Protein AF-A0A7V5R4Z5-F1 (afdb_monomer_lite)

Radius of gyration: 22.92 Å; chains: 1; bounding box: 63×46×61 Å

Sequence (265 aa):
MKIIRRDMPVRFEQDIQRLCQTPKARSELAKGFRLRRQEVSRQIGVSVFRQEMRRYGVPFEIIEKKGMFDILTYFHLDSLDDLFLQIGEGRVRLRELIYEVRHGLYEGRDTLQLPTGIFNRVELETVDPVVVKSSACCKPTPLDKGVIGLLSERGLSLHKKDCARLRKIKFQREDAVEVRWKLRKTRVVKEQKIIVMAATRHRIFLLLSVAPKEMKISDILNLSRRPDASPAWEITFNVANLYELKKVLKHCDRSGLPYEFDLEQ

pLDDT: mean 91.4, std 8.83, range [55.0, 98.19]

Structure (mmCIF, N/CA/C/O backbone):
data_AF-A0A7V5R4Z5-F1
#
_entry.id   AF-A0A7V5R4Z5-F1
#
loop_
_atom_site.group_PDB
_atom_site.id
_atom_site.type_symbol
_atom_site.label_atom_id
_atom_site.label_alt_id
_atom_site.label_comp_id
_atom_site.label_asym_id
_atom_site.label_entity_id
_atom_site.label_seq_id
_atom_site.pdbx_PDB_ins_code
_atom_site.Cartn_x
_atom_site.Cartn_y
_atom_site.Cartn_z
_atom_site.occupancy
_atom_site.B_iso_or_equiv
_atom_site.auth_seq_id
_atom_site.auth_comp_id
_atom_site.auth_asym_id
_atom_site.auth_atom_id
_atom_site.pdbx_PDB_model_num
ATOM 1 N N . MET A 1 1 ? 27.305 25.652 3.808 1.00 81.19 1 MET A N 1
ATOM 2 C CA . MET A 1 1 ? 26.345 24.593 3.411 1.00 81.19 1 MET A CA 1
ATOM 3 C C . MET A 1 1 ? 25.114 25.253 2.805 1.00 81.19 1 MET A C 1
ATOM 5 O O . MET A 1 1 ? 24.531 26.100 3.468 1.00 81.19 1 MET A O 1
ATOM 9 N N . LYS A 1 2 ? 24.729 24.921 1.565 1.00 90.31 2 LYS A N 1
ATOM 10 C CA . LYS A 1 2 ? 23.494 25.428 0.938 1.00 90.31 2 LYS A CA 1
ATOM 11 C C . LYS A 1 2 ? 22.438 24.324 0.989 1.00 90.31 2 LYS A C 1
ATOM 13 O O . LYS A 1 2 ? 22.659 23.255 0.432 1.00 90.31 2 LYS A O 1
ATOM 18 N N . ILE A 1 3 ? 21.324 24.560 1.682 1.00 89.19 3 ILE A N 1
ATOM 19 C CA . ILE A 1 3 ? 20.207 23.605 1.752 1.00 89.19 3 ILE A CA 1
ATOM 20 C C . ILE A 1 3 ? 19.233 23.942 0.629 1.00 89.19 3 ILE A C 1
ATOM 22 O O . ILE A 1 3 ? 18.654 25.028 0.627 1.00 89.19 3 ILE A O 1
ATOM 26 N N . ILE A 1 4 ? 19.037 23.013 -0.304 1.00 90.19 4 ILE A N 1
ATOM 27 C CA . ILE A 1 4 ? 17.981 23.119 -1.313 1.00 90.19 4 ILE A CA 1
ATOM 28 C C . ILE A 1 4 ? 16.656 22.760 -0.636 1.00 90.19 4 ILE A C 1
ATOM 30 O O . ILE A 1 4 ? 16.541 21.707 -0.009 1.00 90.19 4 ILE A O 1
ATOM 34 N N . ARG A 1 5 ? 15.671 23.656 -0.723 1.00 88.31 5 ARG A N 1
ATOM 35 C CA . ARG A 1 5 ? 14.341 23.486 -0.126 1.00 88.31 5 ARG A CA 1
ATOM 36 C C . ARG A 1 5 ? 13.288 23.412 -1.224 1.00 88.31 5 ARG A C 1
ATOM 38 O O . ARG A 1 5 ? 13.500 23.897 -2.331 1.00 88.31 5 ARG A O 1
ATOM 45 N N . ARG A 1 6 ? 12.155 22.807 -0.891 1.00 89.06 6 ARG A N 1
ATOM 46 C CA . ARG A 1 6 ? 10.957 22.747 -1.725 1.00 89.06 6 ARG A CA 1
ATOM 47 C C . ARG A 1 6 ? 9.770 23.182 -0.872 1.00 89.06 6 ARG A C 1
ATOM 49 O O . ARG A 1 6 ? 9.745 22.855 0.311 1.00 89.06 6 ARG A O 1
ATOM 56 N N . ASP A 1 7 ? 8.803 23.865 -1.476 1.00 88.19 7 ASP A N 1
ATOM 57 C CA . ASP A 1 7 ? 7.612 24.356 -0.762 1.00 88.19 7 ASP A CA 1
ATOM 58 C C . ASP A 1 7 ? 6.714 23.213 -0.274 1.00 88.19 7 ASP A C 1
ATOM 60 O O . ASP A 1 7 ? 6.113 23.278 0.794 1.00 88.19 7 ASP A O 1
ATOM 64 N N . MET A 1 8 ? 6.660 22.122 -1.043 1.00 82.56 8 MET A N 1
ATOM 65 C CA . MET A 1 8 ? 5.924 20.916 -0.672 1.00 82.56 8 MET A CA 1
ATOM 66 C C . MET A 1 8 ? 6.782 19.991 0.202 1.00 82.56 8 MET A C 1
ATOM 68 O O . MET A 1 8 ? 7.945 19.749 -0.147 1.00 82.56 8 MET A O 1
ATOM 72 N N . PRO A 1 9 ? 6.209 19.388 1.264 1.00 80.38 9 PRO A N 1
ATOM 73 C CA . PRO A 1 9 ? 6.917 18.436 2.110 1.00 80.38 9 PRO A CA 1
ATOM 74 C C . PRO A 1 9 ? 7.531 17.290 1.303 1.00 80.38 9 PRO A C 1
ATOM 76 O O . PRO A 1 9 ? 6.850 16.613 0.526 1.00 80.38 9 PRO A O 1
ATOM 79 N N . VAL A 1 10 ? 8.824 17.045 1.516 1.00 83.88 10 VAL A N 1
ATOM 80 C CA . VAL A 1 10 ? 9.524 15.910 0.912 1.00 83.88 10 VAL A CA 1
ATOM 81 C C . VAL A 1 10 ? 9.119 14.631 1.643 1.00 83.88 10 VAL A C 1
ATOM 83 O O . VAL A 1 10 ? 9.265 14.517 2.861 1.00 83.88 10 VAL A O 1
ATOM 86 N N . ARG A 1 11 ? 8.612 13.645 0.899 1.00 83.88 11 ARG A N 1
ATOM 87 C CA . ARG A 1 11 ? 8.325 12.309 1.430 1.00 83.88 11 ARG A CA 1
ATOM 88 C C . ARG A 1 11 ? 9.586 11.460 1.373 1.00 83.88 11 ARG A C 1
ATOM 90 O O . ARG A 1 11 ? 9.851 10.814 0.370 1.00 83.88 11 ARG A O 1
ATOM 97 N N . PHE A 1 12 ? 10.365 11.492 2.448 1.00 89.12 12 PHE A N 1
ATOM 98 C CA . PHE A 1 12 ? 11.596 10.714 2.532 1.00 89.12 12 PHE A CA 1
ATOM 99 C C . PHE A 1 12 ? 11.343 9.206 2.594 1.00 89.12 12 PHE A C 1
ATOM 101 O O . PHE A 1 12 ? 10.373 8.747 3.201 1.00 89.12 12 PHE A O 1
ATOM 108 N N . GLU A 1 13 ? 12.255 8.433 2.022 1.00 87.75 13 GLU A N 1
ATOM 109 C CA . GLU A 1 13 ? 12.290 6.979 2.164 1.00 87.75 13 GLU A CA 1
ATOM 110 C C . GLU A 1 13 ? 12.842 6.564 3.525 1.00 87.75 13 GLU A C 1
ATOM 112 O O . GLU A 1 13 ? 13.542 7.331 4.188 1.00 87.75 13 GLU A O 1
ATOM 117 N N . GLN A 1 14 ? 12.538 5.337 3.953 1.00 88.31 14 GLN A N 1
ATOM 118 C CA . GLN A 1 14 ? 12.978 4.849 5.261 1.00 88.31 14 GLN A CA 1
ATOM 119 C C . GLN A 1 14 ? 14.497 4.782 5.404 1.00 88.31 14 GLN A C 1
ATOM 121 O O . GLN A 1 14 ? 15.019 5.096 6.476 1.00 88.31 14 GLN A O 1
ATOM 126 N N . ASP A 1 15 ? 15.202 4.449 4.324 1.00 89.75 15 ASP A N 1
ATOM 127 C CA . ASP A 1 15 ? 16.650 4.265 4.349 1.00 89.75 15 ASP A CA 1
ATOM 128 C C . ASP A 1 15 ? 17.425 5.553 4.640 1.00 89.75 15 ASP A C 1
ATOM 130 O O . ASP A 1 15 ? 18.543 5.481 5.152 1.00 89.75 15 ASP A O 1
ATOM 134 N N . ILE A 1 16 ? 16.816 6.735 4.454 1.00 91.62 16 ILE A N 1
ATOM 135 C CA . ILE A 1 16 ? 17.467 8.004 4.802 1.00 91.62 16 ILE A CA 1
ATOM 136 C C . ILE A 1 16 ? 17.844 8.074 6.287 1.00 91.62 16 ILE A C 1
ATOM 138 O O . ILE A 1 16 ? 18.817 8.735 6.644 1.00 91.62 16 ILE A O 1
ATOM 142 N N . GLN A 1 17 ? 17.118 7.366 7.166 1.00 90.56 17 GLN A N 1
ATOM 143 C CA . GLN A 1 17 ? 17.441 7.338 8.593 1.00 90.56 17 GLN A CA 1
ATOM 144 C C . GLN A 1 17 ? 18.846 6.793 8.860 1.00 90.56 17 GLN A C 1
ATOM 146 O O . GLN A 1 17 ? 19.477 7.224 9.825 1.00 90.56 17 GLN A O 1
ATOM 151 N N . ARG A 1 18 ? 19.354 5.893 8.004 1.00 91.25 18 ARG A N 1
ATOM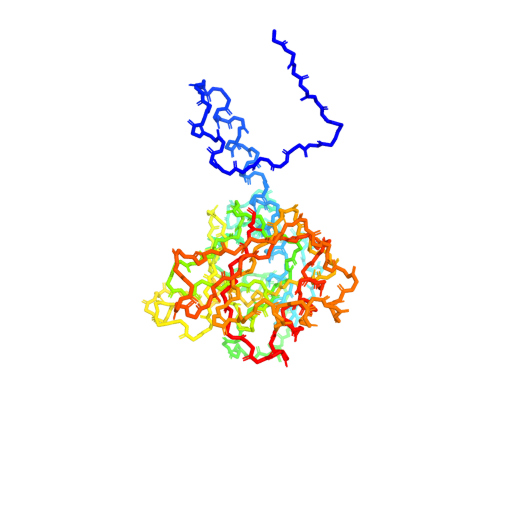 152 C CA . ARG A 1 18 ? 20.708 5.326 8.117 1.00 91.25 18 ARG A CA 1
ATOM 153 C C . ARG A 1 18 ? 21.795 6.362 7.833 1.00 91.25 18 ARG A C 1
ATOM 155 O O . ARG A 1 18 ? 22.897 6.242 8.352 1.00 91.25 18 ARG A O 1
ATOM 162 N N . LEU A 1 19 ? 21.471 7.390 7.050 1.00 93.19 19 LEU A N 1
ATOM 163 C CA . LEU A 1 19 ? 22.373 8.496 6.722 1.00 93.19 19 LEU A CA 1
ATOM 164 C C . LEU A 1 19 ? 22.347 9.606 7.789 1.00 93.19 19 LEU A C 1
ATOM 166 O O . LEU A 1 19 ? 23.214 10.478 7.807 1.00 93.19 19 LEU A O 1
ATOM 170 N N . CYS A 1 20 ? 21.362 9.599 8.695 1.00 93.94 20 CYS A N 1
ATOM 171 C CA . CYS A 1 20 ? 21.218 10.614 9.735 1.00 93.94 20 CYS A CA 1
ATOM 172 C C . CYS A 1 20 ? 22.061 10.300 10.977 1.00 93.94 20 CYS A C 1
ATOM 174 O O . CYS A 1 20 ? 21.763 9.380 11.743 1.00 93.94 20 CYS A O 1
ATOM 176 N N . GLN A 1 21 ? 23.063 11.142 11.239 1.00 94.31 21 GLN A N 1
ATOM 177 C CA . GLN A 1 21 ? 23.990 10.967 12.363 1.00 94.31 21 GLN A CA 1
ATOM 178 C C . GLN A 1 21 ? 23.396 11.368 13.724 1.00 94.31 21 GLN A C 1
ATOM 180 O O . GLN A 1 21 ? 23.656 10.702 14.728 1.00 94.31 21 GLN A O 1
ATOM 185 N N . THR A 1 22 ? 22.564 12.414 13.788 1.00 96.81 22 THR A N 1
ATOM 186 C CA . THR A 1 22 ? 22.061 12.930 15.071 1.00 96.81 22 THR A CA 1
ATOM 187 C C . THR A 1 22 ? 20.786 12.208 15.537 1.00 96.81 22 THR A C 1
ATOM 189 O O . THR A 1 22 ? 19.891 11.945 14.725 1.00 96.81 22 THR A O 1
ATOM 192 N N . PRO A 1 23 ? 20.635 11.929 16.851 1.00 95.44 23 PRO A N 1
ATOM 193 C CA . PRO A 1 23 ? 19.409 11.338 17.399 1.00 95.44 23 PRO A CA 1
ATOM 194 C C . PRO A 1 23 ? 18.156 12.171 17.105 1.00 95.44 23 PRO A C 1
ATOM 196 O O . PRO A 1 23 ? 17.107 11.619 16.777 1.00 95.44 23 PRO A O 1
ATOM 199 N N . LYS A 1 24 ? 18.281 13.505 17.150 1.00 96.31 24 LYS A N 1
ATOM 200 C CA . LYS A 1 24 ? 17.188 14.439 16.852 1.00 96.31 24 LYS A CA 1
ATOM 201 C C . LYS A 1 24 ? 16.658 14.263 15.425 1.00 96.31 24 LYS A C 1
ATOM 203 O O . LYS A 1 24 ? 15.452 14.138 15.244 1.00 96.31 24 LYS A O 1
ATOM 208 N N . ALA A 1 25 ? 17.541 14.184 14.424 1.00 94.19 25 ALA A N 1
ATOM 209 C CA . ALA A 1 25 ? 17.132 13.986 13.032 1.00 94.19 25 ALA A CA 1
ATOM 210 C C . ALA A 1 25 ? 16.445 12.627 12.815 1.00 94.19 25 ALA A C 1
ATOM 212 O O . ALA A 1 25 ? 15.399 12.560 12.169 1.00 94.19 25 ALA A O 1
ATOM 213 N N . ARG A 1 26 ? 16.987 11.550 13.405 1.00 94.81 26 ARG A N 1
ATOM 214 C CA . ARG A 1 26 ? 16.364 10.216 13.345 1.00 94.81 26 ARG A CA 1
ATOM 215 C C . ARG A 1 26 ? 14.971 10.203 13.983 1.00 94.81 26 ARG A C 1
ATOM 217 O O . ARG A 1 26 ? 14.056 9.614 13.412 1.00 94.81 26 ARG A O 1
ATOM 224 N N . SER A 1 27 ? 14.802 10.879 15.121 1.00 94.69 27 SER A N 1
ATOM 225 C CA . SER A 1 27 ? 13.514 10.982 15.820 1.00 94.69 27 SER A CA 1
ATOM 226 C C . SER A 1 27 ? 12.458 11.728 14.995 1.00 94.69 27 SER A C 1
ATOM 228 O O . SER A 1 27 ? 11.342 11.233 14.836 1.00 94.69 27 SER A O 1
ATOM 230 N N . GLU A 1 28 ? 12.814 12.864 14.384 1.00 94.00 28 GLU A N 1
ATOM 231 C CA . GLU A 1 28 ? 11.888 13.620 13.526 1.00 94.00 28 GLU A CA 1
ATOM 232 C C . GLU A 1 28 ? 11.468 12.829 12.277 1.00 94.00 28 GLU A C 1
ATOM 234 O O . GLU A 1 28 ? 10.286 12.794 11.925 1.00 94.00 28 GLU A O 1
ATOM 239 N N . LEU A 1 29 ? 12.398 12.101 11.646 1.00 94.38 29 LEU A N 1
ATOM 240 C CA . LEU A 1 29 ? 12.064 11.197 10.541 1.00 94.38 29 LEU A CA 1
ATOM 241 C C . LEU A 1 29 ? 11.136 10.066 10.993 1.00 94.38 29 LEU A C 1
ATOM 243 O O . LEU A 1 29 ? 10.138 9.782 10.329 1.00 94.38 29 LEU A O 1
ATOM 247 N N . ALA A 1 30 ? 11.427 9.431 12.131 1.00 93.19 30 ALA A N 1
ATOM 248 C CA . ALA A 1 30 ? 10.592 8.368 12.684 1.00 93.19 30 ALA A CA 1
ATOM 249 C C . ALA A 1 30 ? 9.175 8.865 13.006 1.00 93.19 30 ALA A C 1
ATOM 251 O O . ALA A 1 30 ? 8.199 8.171 12.711 1.00 93.19 30 ALA A O 1
ATOM 252 N N . LYS A 1 31 ? 9.048 10.087 13.539 1.00 94.25 31 LYS A N 1
ATOM 253 C CA . LYS A 1 31 ? 7.763 10.759 13.754 1.00 94.25 31 LYS A CA 1
ATOM 254 C C . LYS A 1 31 ? 7.012 10.947 12.437 1.00 94.25 31 LYS A C 1
ATOM 256 O O . LYS A 1 31 ? 5.859 10.534 12.345 1.00 94.25 31 LYS A O 1
ATOM 261 N N . GLY A 1 32 ? 7.659 11.485 11.402 1.00 94.00 32 GLY A N 1
ATOM 262 C CA . GLY A 1 32 ? 7.042 11.651 10.081 1.00 94.00 32 GLY A CA 1
ATOM 263 C C . GLY A 1 32 ? 6.591 10.324 9.459 1.00 94.00 32 GLY A C 1
ATOM 264 O O . GLY A 1 32 ? 5.517 10.234 8.866 1.00 94.00 32 GLY A O 1
ATOM 265 N N . PHE A 1 33 ? 7.373 9.257 9.631 1.00 94.75 33 PHE A N 1
ATOM 266 C CA . PHE A 1 33 ? 7.018 7.925 9.138 1.00 94.75 33 PHE A CA 1
ATOM 267 C C . PHE A 1 33 ? 5.825 7.348 9.892 1.00 94.75 33 PHE A C 1
ATOM 269 O O . PHE A 1 33 ? 4.913 6.810 9.268 1.00 94.75 33 PHE A O 1
ATOM 276 N N . ARG A 1 34 ? 5.797 7.511 11.218 1.00 94.50 34 ARG A N 1
ATOM 277 C CA . ARG A 1 34 ? 4.663 7.115 12.054 1.00 94.50 34 ARG A CA 1
ATOM 278 C C . ARG A 1 34 ? 3.385 7.831 11.626 1.00 94.50 34 ARG A C 1
ATOM 280 O O . ARG A 1 34 ? 2.395 7.151 11.398 1.00 94.50 34 ARG A O 1
ATOM 287 N N . LEU A 1 35 ? 3.429 9.149 11.427 1.00 94.62 35 LEU A N 1
ATOM 288 C CA . LEU A 1 35 ? 2.266 9.927 10.986 1.00 94.62 35 LEU A CA 1
ATOM 289 C C . LEU A 1 35 ? 1.731 9.449 9.629 1.00 94.62 35 LEU A C 1
ATOM 291 O O . LEU A 1 35 ? 0.528 9.259 9.480 1.00 94.62 35 LEU A O 1
ATOM 295 N N . ARG A 1 36 ? 2.614 9.171 8.658 1.00 93.69 36 ARG A N 1
ATOM 296 C CA . ARG A 1 36 ? 2.203 8.610 7.358 1.00 93.69 36 ARG A CA 1
ATOM 297 C C . ARG A 1 36 ? 1.529 7.243 7.484 1.00 93.69 36 ARG A C 1
ATOM 299 O O . ARG A 1 36 ? 0.556 6.996 6.778 1.00 93.69 36 ARG A O 1
ATOM 306 N N . ARG A 1 37 ? 2.028 6.364 8.363 1.00 95.62 37 ARG A N 1
ATOM 307 C CA . ARG A 1 37 ? 1.382 5.066 8.634 1.00 95.62 37 ARG A CA 1
ATOM 308 C C . ARG A 1 37 ? 0.020 5.245 9.277 1.00 95.62 37 ARG A C 1
ATOM 310 O O . ARG A 1 37 ? -0.945 4.698 8.765 1.00 95.62 37 ARG A O 1
ATOM 317 N N . GLN A 1 38 ? -0.046 6.033 10.347 1.00 96.31 38 GLN A N 1
ATOM 318 C CA . GLN A 1 38 ? -1.274 6.255 11.106 1.00 96.31 38 GLN A CA 1
ATOM 319 C C . GLN A 1 38 ? -2.386 6.834 10.231 1.00 96.31 38 GLN A C 1
ATOM 321 O O . GLN A 1 38 ? -3.530 6.412 10.351 1.00 96.31 38 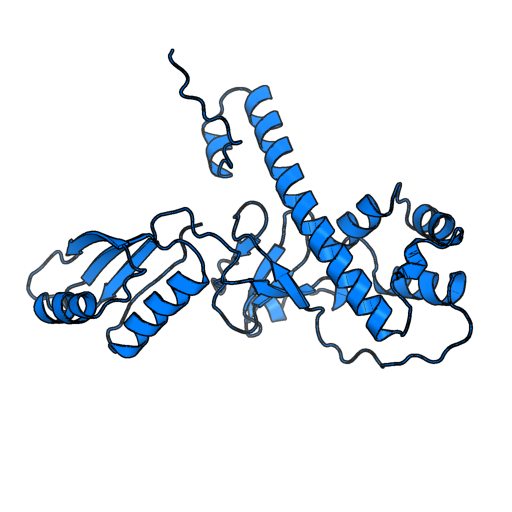GLN A O 1
ATOM 326 N N . GLU A 1 39 ? -2.049 7.737 9.308 1.00 96.00 39 GLU A N 1
ATOM 327 C CA . GLU A 1 39 ? -3.019 8.290 8.363 1.00 96.00 39 GLU A CA 1
ATOM 328 C C . GLU A 1 39 ? -3.668 7.205 7.494 1.00 96.00 39 GLU A C 1
ATOM 330 O O . GLU A 1 39 ? -4.891 7.123 7.402 1.00 96.00 39 GLU A O 1
ATOM 335 N N . VAL A 1 40 ? -2.869 6.315 6.900 1.00 96.81 40 VAL A N 1
ATOM 336 C CA . VAL A 1 40 ? -3.418 5.236 6.066 1.00 96.81 40 VAL A CA 1
ATOM 337 C C . VAL A 1 40 ? -4.120 4.174 6.910 1.00 96.81 40 VAL A C 1
ATOM 339 O O . VAL A 1 40 ? -5.179 3.696 6.510 1.00 96.81 40 VAL A O 1
ATOM 342 N N . SER A 1 41 ? -3.587 3.833 8.085 1.00 97.38 41 SER A N 1
ATOM 343 C CA . SER A 1 41 ? -4.244 2.913 9.018 1.00 97.38 41 SER A CA 1
ATOM 344 C C . SER A 1 41 ? -5.623 3.433 9.425 1.00 97.38 41 SER A C 1
ATOM 346 O O . SER A 1 41 ? -6.593 2.688 9.348 1.00 97.38 41 SER A O 1
ATOM 348 N N . ARG A 1 42 ? -5.765 4.726 9.738 1.00 97.75 42 ARG A N 1
ATOM 349 C CA . ARG A 1 42 ? -7.072 5.328 10.037 1.00 97.75 42 ARG A CA 1
ATOM 350 C C . ARG A 1 42 ? -8.046 5.180 8.868 1.00 97.75 42 ARG A C 1
ATOM 352 O O . ARG A 1 42 ? -9.181 4.756 9.066 1.00 97.75 42 ARG A O 1
ATOM 359 N N . GLN A 1 43 ? -7.603 5.450 7.639 1.00 97.38 43 GLN A N 1
ATOM 360 C CA . GLN A 1 43 ? -8.434 5.270 6.440 1.00 97.38 43 GLN A CA 1
ATOM 361 C C . GLN A 1 43 ? -8.865 3.807 6.236 1.00 97.38 43 GLN A C 1
ATOM 363 O O . GLN A 1 43 ? -10.021 3.539 5.893 1.00 97.38 43 GLN A O 1
ATOM 368 N N . ILE A 1 44 ? -7.955 2.855 6.476 1.00 97.81 44 ILE A N 1
ATOM 369 C CA . ILE A 1 44 ? -8.257 1.418 6.474 1.00 97.81 44 ILE A CA 1
ATOM 370 C C . ILE A 1 44 ? -9.313 1.113 7.537 1.00 97.81 44 ILE A C 1
ATOM 372 O O . ILE A 1 44 ? -10.321 0.490 7.211 1.00 97.81 44 ILE A O 1
ATOM 376 N N . GLY A 1 45 ? -9.133 1.590 8.769 1.00 97.50 45 GLY A N 1
ATOM 377 C CA . GLY A 1 45 ? -10.056 1.347 9.872 1.00 97.50 45 GLY A CA 1
ATOM 378 C C . GLY A 1 45 ? -11.454 1.895 9.630 1.00 97.50 45 GLY A C 1
ATOM 379 O O . GLY A 1 45 ? -12.423 1.172 9.843 1.00 97.50 45 GLY A O 1
ATOM 380 N N . VAL A 1 46 ? -11.579 3.110 9.084 1.00 97.75 46 VAL A N 1
ATOM 381 C CA . VAL A 1 46 ? -12.877 3.670 8.661 1.00 97.75 46 VAL A CA 1
ATOM 382 C C . VAL A 1 46 ? -13.549 2.761 7.630 1.00 97.75 46 VAL A C 1
ATOM 384 O O . VAL A 1 46 ? -14.737 2.456 7.741 1.00 97.75 46 VAL A O 1
ATOM 387 N N . SER A 1 47 ? -12.797 2.310 6.621 1.00 97.19 47 SER A N 1
ATOM 388 C CA . SER A 1 47 ? -13.321 1.439 5.563 1.00 97.19 47 SER A CA 1
ATOM 389 C C . SER A 1 47 ? -13.755 0.072 6.098 1.00 97.19 47 SER A C 1
ATOM 391 O O . SER A 1 47 ? -14.812 -0.435 5.711 1.00 97.19 47 SER A O 1
ATOM 393 N N . VAL A 1 48 ? -12.961 -0.515 6.995 1.00 96.62 48 VAL A N 1
ATOM 394 C CA . VAL A 1 48 ? -13.249 -1.793 7.657 1.00 96.62 48 VAL A CA 1
ATOM 395 C C . VAL A 1 48 ? -14.483 -1.661 8.539 1.00 96.62 48 VAL A C 1
ATOM 397 O O . VAL A 1 48 ? -15.437 -2.411 8.347 1.00 96.62 48 VAL A O 1
ATOM 400 N N . PHE A 1 49 ? -14.513 -0.674 9.436 1.00 96.50 49 PHE A N 1
ATOM 401 C CA . PHE A 1 49 ? -15.642 -0.439 10.330 1.00 96.50 49 PHE A CA 1
ATOM 402 C C . PHE A 1 49 ? -16.937 -0.233 9.541 1.00 96.50 49 PHE A C 1
ATOM 404 O O . PHE A 1 49 ? -17.926 -0.912 9.792 1.00 96.50 49 PHE A O 1
ATOM 411 N N . ARG A 1 50 ? -16.921 0.610 8.500 1.00 95.75 50 ARG A N 1
ATOM 412 C CA . ARG A 1 50 ? -18.089 0.841 7.635 1.00 95.75 50 ARG A CA 1
ATOM 413 C C . ARG A 1 50 ? -18.597 -0.432 6.959 1.00 95.75 50 ARG A C 1
ATOM 415 O O . ARG A 1 50 ? -19.806 -0.630 6.858 1.00 95.75 50 ARG A O 1
ATOM 422 N N . GLN A 1 51 ? -17.695 -1.276 6.463 1.00 93.75 51 GLN A N 1
ATOM 423 C CA . GLN A 1 51 ? -18.072 -2.543 5.830 1.00 93.75 51 GLN A CA 1
ATOM 424 C C . GLN A 1 51 ? -18.674 -3.527 6.824 1.00 93.75 51 GLN A C 1
ATOM 426 O O . GLN A 1 51 ? -19.647 -4.198 6.485 1.00 93.75 51 GLN A O 1
ATOM 431 N N . GLU A 1 52 ? -18.124 -3.596 8.034 1.00 91.56 52 GLU A N 1
ATOM 432 C CA . GLU A 1 52 ? -18.679 -4.435 9.089 1.00 91.56 52 GLU A CA 1
ATOM 433 C C . GLU A 1 52 ? -20.045 -3.918 9.539 1.00 91.56 52 GLU A C 1
ATOM 435 O O . GLU A 1 52 ? -21.001 -4.684 9.512 1.00 91.56 52 GLU A O 1
ATOM 440 N N . MET A 1 53 ? -20.203 -2.620 9.817 1.00 91.50 53 MET A N 1
ATOM 441 C CA . MET A 1 53 ? -21.512 -2.038 10.151 1.00 91.50 53 MET A CA 1
ATOM 442 C C . MET A 1 53 ? -22.560 -2.380 9.084 1.00 91.50 53 MET A C 1
ATOM 444 O O . MET A 1 53 ? -23.611 -2.942 9.392 1.00 91.50 53 MET A O 1
ATOM 448 N N . ARG A 1 54 ? -22.216 -2.186 7.802 1.00 89.81 54 ARG A N 1
ATOM 449 C CA . ARG A 1 54 ? -23.080 -2.561 6.675 1.00 89.81 54 ARG A CA 1
ATOM 450 C C . ARG A 1 54 ? -23.411 -4.056 6.646 1.00 89.81 54 ARG A C 1
ATOM 452 O O . ARG A 1 54 ? -24.545 -4.405 6.327 1.00 89.81 54 ARG A O 1
ATOM 459 N N . ARG A 1 55 ? -22.455 -4.938 6.960 1.00 86.94 55 ARG A N 1
ATOM 460 C CA . ARG A 1 55 ? -22.675 -6.396 7.007 1.00 86.94 55 ARG A CA 1
ATOM 461 C C . ARG A 1 55 ? -23.742 -6.774 8.032 1.00 86.94 55 ARG A C 1
ATOM 463 O O . ARG A 1 55 ? -24.546 -7.662 7.764 1.00 86.94 55 ARG A O 1
ATOM 470 N N . TYR A 1 56 ? -23.774 -6.081 9.166 1.00 84.75 56 TYR A N 1
ATOM 471 C CA . TYR A 1 56 ? -24.743 -6.324 10.234 1.00 84.75 56 TYR A CA 1
ATOM 472 C C . TYR A 1 56 ? -25.993 -5.437 10.151 1.00 84.75 56 TYR A C 1
ATOM 474 O O . TYR A 1 56 ? -26.830 -5.496 11.045 1.00 84.75 56 TYR A O 1
ATOM 482 N N . GLY A 1 57 ? -26.149 -4.642 9.087 1.00 85.25 57 GLY A N 1
ATOM 483 C CA . GLY A 1 57 ? -27.294 -3.741 8.915 1.00 85.25 57 GLY A CA 1
ATOM 484 C C . GLY A 1 57 ? -27.303 -2.533 9.844 1.00 85.25 57 GLY A C 1
ATOM 485 O O . GLY A 1 57 ? -28.337 -1.886 9.989 1.00 85.25 57 GLY A O 1
ATOM 486 N N . VAL A 1 58 ? -26.160 -2.222 10.450 1.00 89.19 58 VAL A N 1
ATOM 487 C CA . VAL A 1 58 ? -25.985 -1.052 11.302 1.00 89.19 58 VAL A CA 1
ATOM 488 C C . VAL A 1 58 ? -25.643 0.156 10.413 1.00 89.19 58 VAL A C 1
ATOM 490 O O . VAL A 1 58 ? -24.715 0.070 9.600 1.00 89.19 58 VAL A O 1
ATOM 493 N N . PRO A 1 59 ? -26.378 1.277 10.521 1.00 91.31 59 PRO A N 1
ATOM 494 C CA . PRO A 1 59 ? -26.041 2.518 9.826 1.00 91.31 59 PRO A CA 1
ATOM 495 C C . PRO A 1 59 ? -24.701 3.073 10.329 1.00 91.31 59 PRO A C 1
ATOM 497 O O . PRO A 1 59 ? -24.374 2.954 11.509 1.00 91.31 59 PRO A O 1
ATOM 500 N N . PHE A 1 60 ? -23.905 3.682 9.447 1.00 93.12 60 PHE A N 1
ATOM 501 C CA . PHE A 1 60 ? -22.579 4.192 9.827 1.00 93.12 60 PHE A CA 1
ATOM 502 C C . PHE A 1 60 ? -22.678 5.375 10.799 1.00 93.12 60 PHE A C 1
ATOM 504 O O . PHE A 1 60 ? -21.797 5.565 11.629 1.00 93.12 60 PHE A O 1
ATOM 511 N N . GLU A 1 61 ? -23.791 6.103 10.747 1.00 94.19 61 GLU A N 1
ATOM 512 C CA . GLU A 1 61 ? -24.162 7.232 11.602 1.00 94.19 61 GLU A CA 1
ATOM 513 C C . GLU A 1 61 ? -24.287 6.834 13.086 1.00 94.19 61 GLU A C 1
ATOM 515 O O . GLU A 1 61 ? -24.389 7.692 13.958 1.00 94.19 61 GLU A O 1
ATOM 520 N N . ILE A 1 62 ? -24.216 5.534 13.412 1.00 91.06 62 ILE A N 1
ATOM 521 C CA . ILE A 1 62 ? -24.161 5.044 14.795 1.00 91.06 62 ILE A CA 1
ATOM 522 C C . ILE A 1 62 ? -23.010 5.662 15.600 1.00 91.06 62 ILE A C 1
ATOM 524 O O . ILE A 1 62 ? -23.119 5.796 16.817 1.00 91.06 62 ILE A O 1
ATOM 528 N N . ILE A 1 63 ? -21.937 6.083 14.923 1.00 93.69 63 ILE A N 1
ATOM 529 C CA . ILE A 1 63 ? -20.794 6.774 15.533 1.00 93.69 63 ILE A CA 1
ATOM 530 C C . ILE A 1 63 ? -21.164 8.121 16.163 1.00 93.69 63 ILE A C 1
ATOM 532 O O . ILE A 1 63 ? -20.437 8.599 17.026 1.00 93.69 63 ILE A O 1
ATOM 536 N N . GLU A 1 64 ? -22.279 8.728 15.750 1.00 93.69 64 GLU A N 1
ATOM 537 C CA . GLU A 1 64 ? -22.744 10.025 16.252 1.00 93.69 64 GLU A CA 1
ATOM 538 C C . GLU A 1 64 ? -23.608 9.883 17.514 1.00 93.69 64 GLU A C 1
ATOM 540 O O . GLU A 1 64 ? -23.916 10.870 18.186 1.00 93.69 64 GLU A O 1
ATOM 545 N N . LYS A 1 65 ? -24.017 8.656 17.868 1.00 93.19 65 LYS A N 1
ATOM 546 C CA . LYS A 1 65 ? -24.805 8.421 19.079 1.00 93.19 65 LYS A CA 1
ATOM 547 C C . LYS A 1 65 ? -23.961 8.657 20.328 1.00 93.19 65 LYS A C 1
ATOM 549 O O . LYS A 1 65 ? -22.827 8.200 20.418 1.00 93.19 65 LYS A O 1
ATOM 554 N N . LYS A 1 66 ? -24.573 9.263 21.352 1.00 90.88 66 LYS A N 1
ATOM 555 C CA . LYS A 1 66 ? -23.924 9.542 22.647 1.00 90.88 66 LYS A CA 1
ATOM 556 C C . LYS A 1 66 ? -23.289 8.300 23.289 1.00 90.88 66 LYS A C 1
ATOM 558 O O . LYS A 1 66 ? -22.169 8.394 23.770 1.00 90.88 66 LYS A O 1
ATOM 563 N N . GLY A 1 67 ? -23.954 7.143 23.218 1.00 91.81 67 GLY A N 1
ATOM 564 C CA . GLY A 1 67 ? -23.434 5.889 23.782 1.00 91.81 67 GLY A CA 1
ATOM 565 C C . GLY A 1 67 ? -22.178 5.340 23.087 1.00 91.81 67 GLY A C 1
ATOM 566 O O . GLY A 1 67 ? -21.542 4.429 23.603 1.00 91.81 67 GLY A O 1
ATOM 567 N N . MET A 1 68 ? -21.764 5.895 21.940 1.00 94.75 68 MET A N 1
ATOM 568 C CA . MET A 1 68 ? -20.470 5.557 21.338 1.00 94.75 68 MET A CA 1
ATOM 569 C C . MET A 1 68 ? -19.305 5.916 22.271 1.00 94.75 68 MET A C 1
ATOM 571 O O . MET A 1 68 ? -18.288 5.229 22.268 1.00 94.75 68 MET A O 1
ATOM 575 N N . PHE A 1 69 ? -19.458 6.949 23.104 1.00 94.25 69 PHE A N 1
ATOM 576 C CA . PHE A 1 69 ? -18.451 7.326 24.095 1.00 94.25 69 PHE A CA 1
ATOM 577 C C . PHE A 1 69 ? -18.210 6.223 25.138 1.00 94.25 69 PHE A C 1
ATOM 579 O O . PHE A 1 69 ? -17.065 5.970 25.518 1.00 94.25 69 PHE A O 1
ATOM 586 N N . ASP A 1 70 ? -19.266 5.522 25.548 1.00 94.88 70 ASP A N 1
ATOM 587 C CA . ASP A 1 70 ? -19.167 4.421 26.508 1.00 94.88 70 ASP A CA 1
ATOM 588 C C . ASP A 1 70 ? -18.412 3.234 25.892 1.00 94.88 70 ASP A C 1
ATOM 590 O O . ASP A 1 70 ? -17.534 2.654 26.530 1.00 94.88 70 ASP A O 1
ATOM 594 N N . ILE A 1 71 ? -18.663 2.941 24.609 1.00 95.31 71 ILE A N 1
ATOM 595 C CA . ILE A 1 71 ? -17.919 1.917 23.858 1.00 95.31 71 ILE A CA 1
ATOM 596 C C . ILE A 1 71 ? -16.444 2.300 23.725 1.00 95.31 71 ILE A C 1
ATOM 598 O O . ILE A 1 71 ? -15.571 1.473 23.976 1.00 95.31 71 ILE A O 1
ATOM 602 N N . LEU A 1 72 ? -16.134 3.546 23.354 1.00 96.50 72 LEU A N 1
ATOM 603 C CA . LEU A 1 72 ? -14.744 4.007 23.278 1.00 96.50 72 LEU A CA 1
ATOM 604 C C . LEU A 1 72 ? -14.036 3.848 24.629 1.00 96.50 72 LEU A C 1
ATOM 606 O O . LEU A 1 72 ? -12.925 3.325 24.681 1.00 96.50 72 LEU A O 1
ATOM 610 N N . THR A 1 73 ? -14.717 4.207 25.717 1.00 96.00 73 THR A N 1
ATOM 611 C CA . THR A 1 73 ? -14.204 4.059 27.082 1.00 96.00 73 THR A CA 1
ATOM 612 C C . THR A 1 73 ? -13.950 2.590 27.440 1.00 96.00 73 THR A C 1
ATOM 614 O O . THR A 1 73 ? -12.889 2.279 27.983 1.00 96.00 73 THR A O 1
ATOM 617 N N . TYR A 1 74 ? -14.865 1.679 27.083 1.00 95.06 74 TYR A N 1
ATOM 618 C CA . TYR A 1 74 ? -14.711 0.229 27.274 1.00 95.06 74 TYR A CA 1
ATOM 619 C C . TYR A 1 74 ? -13.469 -0.327 26.559 1.00 95.06 74 TYR A C 1
ATOM 621 O O . TYR A 1 74 ? -12.739 -1.140 27.120 1.00 95.06 74 TYR A O 1
ATOM 629 N N . PHE A 1 75 ? -13.179 0.159 25.349 1.00 95.75 75 PHE A N 1
ATOM 630 C CA . PHE A 1 75 ? -11.979 -0.217 24.592 1.00 95.75 75 PHE A CA 1
ATOM 631 C C . PHE A 1 75 ? -10.718 0.583 24.971 1.00 95.75 75 PHE A C 1
ATOM 633 O O . PHE A 1 75 ? -9.671 0.370 24.358 1.00 95.75 75 PHE A O 1
ATOM 640 N N . HIS A 1 76 ? -10.790 1.472 25.968 1.00 96.25 76 HIS A N 1
ATOM 641 C CA . HIS A 1 76 ? -9.705 2.376 26.369 1.00 96.25 76 HIS A CA 1
ATOM 642 C C . HIS A 1 76 ? -9.199 3.271 25.224 1.00 96.25 76 HIS A C 1
ATOM 644 O O . HIS A 1 76 ? -7.995 3.416 25.015 1.00 96.25 76 HIS A O 1
ATOM 650 N N . LEU A 1 77 ? -10.132 3.846 24.465 1.00 96.81 77 LEU A N 1
ATOM 651 C CA . LEU A 1 77 ? -9.869 4.698 23.309 1.00 96.81 77 LEU A CA 1
ATOM 652 C C . LEU A 1 77 ? -10.300 6.135 23.595 1.00 96.81 77 LEU A C 1
ATOM 654 O O . LEU A 1 77 ? -11.425 6.383 24.024 1.00 96.81 77 LEU A O 1
ATOM 658 N N . ASP A 1 78 ? -9.434 7.090 23.267 1.00 95.06 78 ASP A N 1
ATOM 659 C CA . ASP A 1 78 ? -9.694 8.509 23.541 1.00 95.06 78 ASP A CA 1
ATOM 660 C C . ASP A 1 78 ? -10.646 9.155 22.521 1.00 95.06 78 ASP A C 1
ATOM 662 O O . ASP A 1 78 ? -11.234 10.208 22.769 1.00 95.06 78 ASP A O 1
ATOM 666 N N . SER A 1 79 ? -10.755 8.581 21.318 1.00 97.00 79 SER A N 1
ATOM 667 C CA . SER A 1 79 ? -11.511 9.177 20.213 1.00 97.00 79 SER A CA 1
ATOM 668 C C . SER A 1 79 ? -11.877 8.168 19.126 1.00 97.00 79 SER A C 1
ATOM 670 O O . SER A 1 79 ? -11.286 7.092 19.017 1.00 97.00 79 SER A O 1
ATOM 672 N N . LEU A 1 80 ? -12.802 8.560 18.243 1.00 97.31 80 LEU A N 1
ATOM 673 C CA . LEU A 1 80 ? -13.100 7.816 17.014 1.00 97.31 80 LEU A CA 1
ATOM 674 C C . LEU A 1 80 ? -11.873 7.685 16.100 1.00 97.31 80 LEU A C 1
ATOM 676 O O . LEU A 1 80 ? -11.682 6.654 15.460 1.00 97.31 80 LEU A O 1
ATOM 680 N N . ASP A 1 81 ? -11.017 8.706 16.055 1.00 97.19 81 ASP A N 1
ATOM 681 C CA . ASP A 1 81 ? -9.784 8.659 15.270 1.00 97.19 81 ASP A CA 1
ATOM 682 C C . ASP A 1 81 ? -8.810 7.600 15.788 1.00 97.19 81 ASP A C 1
ATOM 684 O O . ASP A 1 81 ? -8.125 6.971 14.975 1.00 97.19 81 ASP A O 1
ATOM 688 N N . ASP A 1 82 ? -8.753 7.399 17.109 1.00 97.50 82 ASP A N 1
ATOM 689 C CA . ASP A 1 82 ? -7.963 6.330 17.720 1.00 97.50 82 ASP A CA 1
ATOM 690 C C . ASP A 1 82 ? -8.608 4.959 17.490 1.00 97.50 82 ASP A C 1
ATOM 692 O O . ASP A 1 82 ? -7.925 4.025 17.078 1.00 97.50 82 ASP A O 1
ATOM 696 N N . LEU A 1 83 ? -9.938 4.853 17.601 1.00 97.94 83 LEU A N 1
ATOM 697 C CA . LEU A 1 83 ? -10.672 3.639 17.227 1.00 97.94 83 LEU A CA 1
ATOM 698 C C . LEU A 1 83 ? -10.334 3.192 15.802 1.00 97.94 83 LEU A C 1
ATOM 700 O O . LEU A 1 83 ? -9.936 2.048 15.578 1.00 97.94 83 LEU A O 1
ATOM 704 N N . PHE A 1 84 ? -10.462 4.088 14.824 1.00 98.19 84 PHE A N 1
ATOM 705 C CA . PHE A 1 84 ? -10.168 3.760 13.433 1.00 98.19 84 PHE A CA 1
ATOM 706 C C . PHE A 1 84 ? -8.686 3.459 13.216 1.00 98.19 84 PHE A C 1
ATOM 708 O O . PHE A 1 84 ? -8.354 2.560 12.444 1.00 98.19 84 PHE A O 1
ATOM 715 N N . LEU A 1 85 ? -7.787 4.163 13.903 1.00 97.94 85 LEU A N 1
ATOM 716 C CA . LEU A 1 85 ? -6.368 3.839 13.857 1.00 97.94 85 LEU A CA 1
ATOM 717 C C . LEU A 1 85 ? -6.114 2.405 14.346 1.00 97.94 85 LEU A C 1
ATOM 719 O O . LEU A 1 85 ? -5.491 1.619 13.630 1.00 97.94 85 LEU A O 1
ATOM 723 N N . GLN A 1 86 ? -6.641 2.045 15.515 1.00 97.56 86 GLN A N 1
ATOM 724 C CA . GLN A 1 86 ? -6.437 0.731 16.113 1.00 97.56 86 GLN A CA 1
ATOM 725 C C . GLN A 1 86 ? -7.112 -0.395 15.318 1.00 97.56 86 GLN A C 1
ATOM 727 O O . GLN A 1 86 ? -6.530 -1.473 15.190 1.00 97.56 86 GLN A O 1
ATOM 732 N N . ILE A 1 87 ? -8.282 -0.160 14.709 1.00 97.44 87 ILE A N 1
ATOM 733 C CA . ILE A 1 87 ? -8.884 -1.110 13.755 1.00 97.44 87 ILE A CA 1
ATOM 734 C C . ILE A 1 87 ? -7.948 -1.309 12.559 1.00 97.44 87 ILE A C 1
ATOM 736 O O . ILE A 1 87 ? -7.673 -2.442 12.176 1.00 97.44 87 ILE A O 1
ATOM 740 N N . GLY A 1 88 ? -7.431 -0.225 11.974 1.00 97.06 88 GLY A N 1
ATOM 741 C CA . GLY A 1 88 ? -6.525 -0.294 10.825 1.00 97.06 88 GLY A CA 1
ATOM 742 C C . GLY A 1 88 ? -5.170 -0.937 11.114 1.00 97.06 88 GLY A C 1
ATOM 743 O O . GLY A 1 88 ? -4.502 -1.405 10.195 1.00 97.06 88 GLY A O 1
ATOM 744 N N . GLU A 1 89 ? -4.764 -0.986 12.378 1.00 96.62 89 GLU A N 1
ATOM 745 C CA . GLU A 1 89 ? -3.549 -1.662 12.834 1.00 96.62 89 GLU A CA 1
ATOM 746 C C . GLU A 1 89 ? -3.808 -3.089 13.340 1.00 96.62 89 GLU A C 1
ATOM 748 O O . GLU A 1 89 ? -2.850 -3.772 13.702 1.00 96.62 89 GLU A O 1
ATOM 753 N N . GLY A 1 90 ? -5.066 -3.550 13.342 1.00 95.06 90 GLY A N 1
ATOM 754 C CA . GLY A 1 90 ? -5.449 -4.882 13.821 1.00 95.06 90 GLY A CA 1
ATOM 755 C C . GLY A 1 90 ? -5.339 -5.044 15.340 1.00 95.06 90 GLY A C 1
ATOM 756 O O . GLY A 1 90 ? -5.085 -6.141 15.826 1.00 95.06 90 GLY A O 1
ATOM 757 N N . ARG A 1 91 ? -5.463 -3.949 16.101 1.00 95.00 91 ARG A N 1
ATOM 758 C CA . ARG A 1 91 ? -5.318 -3.938 17.569 1.00 95.00 91 ARG A CA 1
ATOM 759 C C . ARG A 1 91 ? -6.640 -4.085 18.312 1.00 95.00 91 ARG A C 1
ATOM 761 O O . ARG A 1 91 ? -6.657 -4.571 19.438 1.00 95.00 91 ARG A O 1
ATOM 768 N N . VAL A 1 92 ? -7.747 -3.726 17.666 1.00 93.50 92 VAL A N 1
ATOM 769 C CA . VAL A 1 92 ? -9.091 -3.921 18.220 1.00 93.50 92 VAL A CA 1
ATOM 770 C C . VAL A 1 92 ? -9.603 -5.310 17.870 1.00 93.50 92 VAL A C 1
ATOM 772 O O . VAL A 1 92 ? -9.580 -5.718 16.707 1.00 93.50 92 VAL A O 1
ATOM 775 N N . ARG A 1 93 ? -10.171 -6.005 18.860 1.00 92.56 93 ARG A N 1
ATOM 776 C CA . ARG A 1 93 ? -10.982 -7.207 18.633 1.00 92.56 93 ARG A CA 1
ATOM 777 C C . ARG A 1 93 ? -12.278 -6.817 17.933 1.00 92.56 93 ARG A C 1
ATOM 779 O O . ARG A 1 93 ? -13.305 -6.585 18.561 1.00 92.56 93 ARG A O 1
ATOM 786 N N . LEU A 1 94 ? -12.227 -6.745 16.608 1.00 91.94 94 LEU A N 1
ATOM 787 C CA . LEU A 1 94 ? -13.305 -6.197 15.786 1.00 91.94 94 LEU A CA 1
ATOM 788 C C . LEU A 1 94 ? -14.655 -6.892 16.022 1.00 91.94 94 LEU A C 1
ATOM 790 O O . LEU A 1 94 ? -15.687 -6.232 16.006 1.00 91.94 94 LEU A O 1
ATOM 794 N N . ARG A 1 95 ? -14.659 -8.202 16.300 1.00 90.12 95 ARG A N 1
ATOM 795 C CA . ARG A 1 95 ? -15.885 -8.942 16.651 1.00 90.12 95 ARG A CA 1
ATOM 796 C C . ARG A 1 95 ? -16.552 -8.426 17.920 1.00 90.12 95 ARG A C 1
ATOM 798 O O . ARG A 1 95 ? -17.767 -8.272 17.935 1.00 90.12 95 ARG A O 1
ATOM 805 N N . GLU A 1 96 ? -15.755 -8.176 18.952 1.00 93.06 96 GLU A N 1
ATOM 806 C CA . GLU A 1 96 ? -16.217 -7.651 20.236 1.00 93.06 96 GLU A CA 1
ATOM 807 C C . GLU A 1 96 ? -16.740 -6.225 20.059 1.00 93.06 96 GLU A C 1
ATOM 809 O O . GLU A 1 96 ? -17.854 -5.926 20.465 1.00 93.06 96 GLU A O 1
ATOM 814 N N . LEU A 1 97 ? -16.012 -5.383 19.318 1.00 94.38 97 LEU A N 1
ATOM 815 C CA . LEU A 1 97 ? -16.467 -4.028 18.998 1.00 94.38 97 LEU A CA 1
ATOM 816 C C . LEU A 1 97 ? -17.826 -4.035 18.290 1.00 94.38 97 LEU A C 1
ATOM 818 O O . LEU A 1 97 ? -18.718 -3.267 18.634 1.00 94.38 97 LEU A O 1
ATOM 822 N N . ILE A 1 98 ? -17.992 -4.895 17.285 1.00 91.56 98 ILE A N 1
ATOM 823 C CA . ILE A 1 98 ? -19.256 -5.010 16.552 1.00 91.56 98 ILE A CA 1
ATOM 824 C C . ILE A 1 98 ? -20.381 -5.474 17.480 1.00 91.56 98 ILE A C 1
ATOM 826 O O . ILE A 1 98 ? -21.502 -4.988 17.349 1.00 91.56 98 ILE A O 1
ATOM 830 N N . TYR A 1 99 ? -20.097 -6.408 18.389 1.00 90.81 99 TYR A N 1
ATOM 831 C CA . TYR A 1 99 ? -21.064 -6.878 19.375 1.00 90.81 99 TYR A CA 1
ATOM 832 C C . TYR A 1 99 ? -21.537 -5.723 20.269 1.00 90.81 99 TYR A C 1
ATOM 834 O O . TYR A 1 99 ? -22.737 -5.454 20.306 1.00 90.81 99 TYR A O 1
ATOM 842 N N . GLU A 1 100 ? -20.614 -4.971 20.870 1.00 92.81 100 GLU A N 1
ATOM 843 C CA . GLU A 1 100 ? -20.941 -3.816 21.719 1.00 92.81 100 GLU A CA 1
ATOM 844 C C . GLU A 1 100 ? -21.724 -2.740 20.958 1.00 92.81 100 GLU A C 1
ATOM 846 O O . GLU A 1 100 ? -22.721 -2.220 21.449 1.00 92.81 100 GLU A O 1
ATOM 851 N N . VAL A 1 101 ? -21.354 -2.443 19.707 1.00 92.31 101 VAL A N 1
ATOM 852 C CA . VAL A 1 101 ? -22.095 -1.466 18.891 1.00 92.31 101 VAL A CA 1
ATOM 853 C C . VAL A 1 101 ? -23.521 -1.938 18.612 1.00 92.31 101 VAL A C 1
ATOM 855 O O . VAL A 1 101 ? -24.461 -1.142 18.650 1.00 92.31 101 VAL A O 1
ATOM 858 N N . ARG A 1 102 ? -23.712 -3.227 18.330 1.00 88.69 102 ARG A N 1
ATOM 859 C CA . ARG A 1 102 ? -25.041 -3.773 18.039 1.00 88.69 102 ARG A CA 1
ATOM 860 C C . ARG A 1 102 ? -25.921 -3.812 19.277 1.00 88.69 102 ARG A C 1
ATOM 862 O O . ARG A 1 102 ? -27.038 -3.316 19.222 1.00 88.69 102 ARG A O 1
ATOM 869 N N . HIS A 1 103 ? -25.428 -4.391 20.362 1.00 87.00 103 HIS A N 1
ATOM 870 C CA . HIS A 1 103 ? -26.221 -4.596 21.569 1.00 87.00 103 HIS A CA 1
ATOM 871 C C . HIS A 1 103 ? -26.334 -3.325 22.411 1.00 87.00 103 HIS A C 1
ATOM 873 O O . HIS A 1 103 ? -27.390 -3.064 22.964 1.00 87.00 103 HIS A O 1
ATOM 879 N N . GLY A 1 104 ? -25.298 -2.489 22.446 1.00 86.19 104 GLY A N 1
ATOM 880 C CA . GLY A 1 104 ? -25.317 -1.238 23.200 1.00 86.19 104 GLY A CA 1
ATOM 881 C C . GLY A 1 104 ? -26.019 -0.084 22.482 1.00 86.19 104 GLY A C 1
ATOM 882 O O . GLY A 1 104 ? -26.602 0.774 23.139 1.00 86.19 104 GLY A O 1
ATOM 883 N N . LEU A 1 105 ? -25.978 -0.022 21.141 1.00 86.94 105 LEU A N 1
ATOM 884 C CA . LEU A 1 105 ? -26.445 1.163 20.395 1.00 86.94 105 LEU A CA 1
ATOM 885 C C . LEU A 1 105 ? -27.525 0.891 19.345 1.00 86.94 105 LEU A C 1
ATOM 887 O O . LEU A 1 105 ? -28.152 1.846 18.865 1.00 86.94 105 LEU A O 1
ATOM 891 N N . TYR A 1 106 ? -27.731 -0.360 18.936 1.00 83.50 106 TYR A N 1
ATOM 892 C CA . TYR A 1 106 ? -28.602 -0.709 17.813 1.00 83.50 106 TYR A CA 1
ATOM 893 C C . TYR A 1 106 ? -29.426 -1.977 18.092 1.00 83.50 106 TYR A C 1
ATOM 895 O O . TYR A 1 106 ? -29.434 -2.922 17.299 1.00 83.50 106 TYR A O 1
ATOM 903 N N . GLU A 1 107 ? -30.128 -1.993 19.228 1.00 73.25 107 GLU A N 1
ATOM 904 C CA . GLU A 1 107 ? -31.053 -3.072 19.577 1.00 73.25 107 GLU A CA 1
ATOM 905 C C . GLU A 1 107 ? -32.233 -3.154 18.587 1.00 73.25 107 GLU A C 1
ATOM 907 O O . GLU A 1 107 ? -32.783 -2.137 18.157 1.00 73.25 107 GLU A O 1
ATOM 912 N N . GLY A 1 108 ? -32.647 -4.380 18.237 1.00 61.72 108 GLY A N 1
ATOM 913 C CA . GLY A 1 108 ? -33.953 -4.631 17.610 1.00 61.72 108 GLY A CA 1
ATOM 914 C C . GLY A 1 108 ? -33.989 -4.966 16.114 1.00 61.72 108 GLY A C 1
ATOM 915 O O . GLY A 1 108 ? -35.056 -4.843 15.512 1.00 61.72 108 GLY A O 1
ATOM 916 N N . ARG A 1 109 ? -32.887 -5.400 15.479 1.00 60.31 109 ARG A N 1
ATOM 917 C CA . ARG A 1 109 ? -32.932 -5.942 14.101 1.00 60.31 109 ARG A CA 1
ATOM 918 C C . ARG A 1 109 ? -32.072 -7.188 13.902 1.00 60.31 109 ARG A C 1
ATOM 920 O O . ARG A 1 109 ? -30.929 -7.256 14.363 1.00 60.31 109 ARG A O 1
ATOM 927 N N . ASP A 1 110 ? -32.625 -8.139 13.152 1.00 58.22 110 ASP A N 1
ATOM 928 C CA . ASP A 1 110 ? -31.936 -9.354 12.727 1.00 58.22 110 ASP A CA 1
ATOM 929 C C . ASP A 1 110 ? -30.723 -9.048 11.843 1.00 58.22 110 ASP A C 1
ATOM 931 O O . ASP A 1 110 ? -30.676 -8.082 11.077 1.00 58.22 110 ASP A O 1
ATOM 935 N N . THR A 1 111 ? -29.710 -9.902 11.965 1.00 57.19 111 THR A N 1
ATOM 936 C CA . THR A 1 111 ? -28.456 -9.795 11.221 1.00 57.19 111 THR A CA 1
ATOM 937 C C . THR A 1 111 ? -28.714 -9.920 9.713 1.00 57.19 111 THR A C 1
ATOM 939 O O . THR A 1 111 ? -29.103 -10.989 9.252 1.00 57.19 111 THR A O 1
ATOM 942 N N . LEU A 1 112 ? -28.443 -8.868 8.927 1.00 59.88 112 LEU A N 1
ATOM 943 C CA . LEU A 1 112 ? -28.674 -8.884 7.470 1.00 59.88 112 LEU A CA 1
ATOM 944 C C . LEU A 1 112 ? -27.826 -9.925 6.714 1.00 59.88 112 LEU A C 1
ATOM 946 O O . LEU A 1 112 ? -28.246 -10.383 5.653 1.00 59.88 112 LEU A O 1
ATOM 950 N N . GLN A 1 113 ? -26.639 -10.297 7.217 1.00 56.28 113 GLN A N 1
ATOM 951 C CA . GLN A 1 113 ? -25.791 -11.335 6.615 1.00 56.28 113 GLN A CA 1
ATOM 952 C C . GLN A 1 113 ? -24.986 -12.128 7.650 1.00 56.28 113 GLN A C 1
ATOM 954 O O . GLN A 1 113 ? -24.277 -11.552 8.475 1.00 56.28 113 GLN A O 1
ATOM 959 N N . LEU A 1 114 ? -25.004 -13.462 7.540 1.00 55.44 114 LEU A N 1
ATOM 960 C CA . LEU A 1 114 ? -24.034 -14.308 8.239 1.00 55.44 114 LEU A CA 1
ATOM 961 C C . LEU A 1 114 ? -22.608 -14.032 7.718 1.00 55.44 114 LEU A C 1
ATOM 963 O O . LEU A 1 114 ? -22.433 -13.788 6.519 1.00 55.44 114 LEU A O 1
ATOM 967 N N . PRO A 1 115 ? -21.565 -14.084 8.571 1.00 57.56 115 PRO A N 1
ATOM 968 C CA . PRO A 1 115 ? -20.191 -13.840 8.145 1.00 57.56 115 PRO A CA 1
ATOM 969 C C . PRO A 1 115 ? -19.746 -14.880 7.107 1.00 57.56 115 PRO A C 1
ATOM 971 O O . PRO A 1 115 ? -19.442 -16.021 7.432 1.00 57.56 115 PRO A O 1
ATOM 974 N N . THR A 1 116 ? -19.639 -14.475 5.845 1.00 64.81 116 THR A N 1
ATOM 975 C CA . THR A 1 116 ? -19.256 -15.342 4.713 1.00 64.81 116 THR A CA 1
ATOM 976 C C . THR A 1 116 ? -17.761 -15.693 4.671 1.00 64.81 116 THR A C 1
ATOM 978 O O . THR A 1 116 ? -17.276 -16.244 3.688 1.00 64.81 116 THR A O 1
ATOM 981 N N . GLY A 1 117 ? -16.984 -15.319 5.695 1.00 71.19 117 GLY A N 1
ATOM 982 C CA . GLY A 1 117 ? -15.521 -15.465 5.702 1.00 71.19 117 GLY A CA 1
ATOM 983 C C . GLY A 1 117 ? -14.779 -14.555 4.706 1.00 71.19 117 GLY A C 1
ATOM 984 O O . GLY A 1 117 ? -13.554 -14.581 4.652 1.00 71.19 117 GLY A O 1
ATOM 985 N N . ILE A 1 118 ? -15.489 -13.715 3.940 1.00 85.31 118 ILE A N 1
ATOM 986 C CA . ILE A 1 118 ? -14.911 -12.843 2.904 1.00 85.31 118 ILE A CA 1
ATOM 987 C C . ILE A 1 118 ? -14.246 -11.620 3.533 1.00 85.31 118 ILE A C 1
ATOM 989 O O . ILE A 1 118 ? -14.960 -10.807 4.116 1.00 85.31 118 ILE A O 1
ATOM 993 N N . PHE A 1 119 ? -12.930 -11.449 3.366 1.00 92.06 119 PHE A N 1
ATOM 994 C CA . PHE A 1 119 ? -12.175 -10.286 3.859 1.00 92.06 119 PHE A CA 1
ATOM 995 C C . PHE A 1 119 ? -12.808 -8.937 3.494 1.00 92.06 119 PHE A C 1
ATOM 997 O O . PHE A 1 119 ? -13.396 -8.776 2.423 1.00 92.06 119 PHE A O 1
ATOM 1004 N N . ASN A 1 120 ? -12.638 -7.946 4.372 1.00 94.44 120 ASN A N 1
ATOM 1005 C CA . ASN A 1 120 ? -13.004 -6.567 4.050 1.00 94.44 120 ASN A CA 1
ATOM 1006 C C . ASN A 1 120 ? -12.103 -6.047 2.938 1.00 94.44 120 ASN A C 1
ATOM 1008 O O . ASN A 1 120 ? -10.910 -6.347 2.916 1.00 94.44 120 ASN A O 1
ATOM 1012 N N . ARG A 1 121 ? -12.664 -5.269 2.016 1.00 95.56 121 ARG A N 1
ATOM 1013 C CA . ARG A 1 121 ? -11.928 -4.733 0.873 1.00 95.56 121 ARG A CA 1
ATOM 1014 C C . ARG A 1 121 ? -11.552 -3.283 1.116 1.00 95.56 121 ARG A C 1
ATOM 1016 O O . ARG A 1 121 ? -12.425 -2.450 1.332 1.00 95.56 121 ARG A O 1
ATOM 1023 N N . VAL A 1 122 ? -10.272 -2.957 1.017 1.00 96.75 122 VAL A N 1
ATOM 1024 C CA . VAL A 1 122 ? -9.780 -1.585 1.164 1.00 96.75 122 VAL A CA 1
ATOM 1025 C C . VAL A 1 122 ? -9.144 -1.094 -0.127 1.00 96.75 122 VAL A C 1
ATOM 1027 O O . VAL A 1 122 ? -8.493 -1.850 -0.849 1.00 96.75 122 VAL A O 1
ATOM 1030 N N . GLU A 1 123 ? -9.356 0.185 -0.424 1.00 96.56 123 GLU A N 1
ATOM 1031 C CA . GLU A 1 123 ? -8.766 0.851 -1.578 1.00 96.56 123 GLU A CA 1
ATOM 1032 C C . GLU A 1 123 ? -7.716 1.858 -1.120 1.00 96.56 123 GLU A C 1
ATOM 1034 O O . GLU A 1 123 ? -8.030 2.802 -0.400 1.00 96.56 123 GLU A O 1
ATOM 1039 N N . LEU A 1 124 ? -6.480 1.669 -1.569 1.00 96.44 124 LEU A N 1
ATOM 1040 C CA . LEU A 1 124 ? -5.353 2.536 -1.261 1.00 96.44 124 LEU A CA 1
ATOM 1041 C C . LEU A 1 124 ? -5.062 3.501 -2.410 1.00 96.44 124 LEU A C 1
ATOM 1043 O O . LEU A 1 124 ? -5.294 3.210 -3.588 1.00 96.44 124 LEU A O 1
ATOM 1047 N N . GLU A 1 125 ? -4.506 4.654 -2.049 1.00 95.44 125 GLU A N 1
ATOM 1048 C CA . GLU A 1 125 ? -4.041 5.687 -2.985 1.00 95.44 125 GLU A CA 1
ATOM 1049 C C . GLU A 1 125 ? -2.512 5.873 -2.923 1.00 95.44 125 GLU A C 1
ATOM 1051 O O . GLU A 1 125 ? -1.965 6.820 -3.484 1.00 95.44 125 GLU A O 1
ATOM 1056 N N . THR A 1 126 ? -1.806 4.968 -2.235 1.00 93.00 126 THR A N 1
ATOM 1057 C CA . THR A 1 126 ? -0.360 5.044 -2.001 1.00 93.00 126 THR A CA 1
ATOM 1058 C C . THR A 1 126 ? 0.318 3.680 -2.127 1.00 93.00 126 THR A C 1
ATOM 1060 O O . THR A 1 126 ? -0.267 2.647 -1.795 1.00 93.00 126 THR A O 1
ATOM 1063 N N . VAL A 1 127 ? 1.568 3.697 -2.586 1.00 93.56 127 VAL A N 1
ATOM 1064 C CA . VAL A 1 127 ? 2.509 2.560 -2.597 1.00 93.56 127 VAL A CA 1
ATOM 1065 C C . VAL A 1 127 ? 3.717 2.836 -1.697 1.00 93.56 127 VAL A C 1
ATOM 1067 O O . VAL A 1 127 ? 4.749 2.202 -1.837 1.00 93.56 127 VAL A O 1
ATOM 1070 N N . ASP A 1 128 ? 3.595 3.816 -0.797 1.00 92.12 128 ASP A N 1
ATOM 1071 C CA . ASP A 1 128 ? 4.668 4.240 0.101 1.00 92.12 128 ASP A CA 1
ATOM 1072 C C . ASP A 1 128 ? 5.176 3.049 0.941 1.00 92.12 128 ASP A C 1
ATOM 1074 O O . ASP A 1 128 ? 4.386 2.494 1.718 1.00 92.12 128 ASP A O 1
ATOM 1078 N N . PRO A 1 129 ? 6.471 2.688 0.853 1.00 91.00 129 PRO A N 1
ATOM 1079 C CA . PRO A 1 129 ? 7.038 1.522 1.537 1.00 91.00 129 PRO A CA 1
ATOM 1080 C C . PRO A 1 129 ? 7.015 1.667 3.063 1.00 91.00 129 PRO A C 1
ATOM 1082 O O . PRO A 1 129 ? 7.178 0.700 3.814 1.00 91.00 129 PRO A O 1
ATOM 1085 N N . VAL A 1 130 ? 6.775 2.886 3.562 1.00 92.12 130 VAL A N 1
ATOM 1086 C CA . VAL A 1 130 ? 6.545 3.116 4.985 1.00 92.12 130 VAL A CA 1
ATOM 1087 C C . VAL A 1 130 ? 5.252 2.481 5.465 1.00 92.12 130 VAL A C 1
ATOM 1089 O O . VAL A 1 130 ? 5.190 2.013 6.603 1.00 92.12 130 VAL A O 1
ATOM 1092 N N . VAL A 1 131 ? 4.250 2.455 4.597 1.00 93.31 131 VAL A N 1
ATOM 1093 C CA . VAL A 1 131 ? 2.900 1.989 4.890 1.00 93.31 131 VAL A CA 1
ATOM 1094 C C . VAL A 1 131 ? 2.680 0.591 4.343 1.00 93.31 131 VAL A C 1
ATOM 1096 O O . VAL A 1 131 ? 2.141 -0.255 5.044 1.00 93.31 131 VAL A O 1
ATOM 1099 N N . VAL A 1 132 ? 3.077 0.350 3.099 1.00 94.19 132 VAL A N 1
ATOM 1100 C CA . VAL A 1 132 ? 2.762 -0.863 2.353 1.00 94.19 132 VAL A CA 1
ATOM 1101 C C . VAL 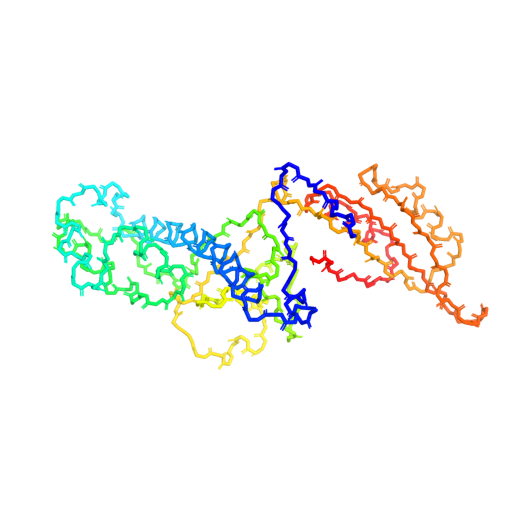A 1 132 ? 4.034 -1.677 2.190 1.00 94.19 132 VAL A C 1
ATOM 1103 O O . VAL A 1 132 ? 4.989 -1.228 1.572 1.00 94.19 132 VAL A O 1
ATOM 1106 N N . LYS A 1 133 ? 4.056 -2.889 2.739 1.00 93.06 133 LYS A N 1
ATOM 1107 C CA . LYS A 1 133 ? 5.246 -3.741 2.754 1.00 93.06 133 LYS A CA 1
ATOM 1108 C C . LYS A 1 133 ? 4.994 -5.000 1.952 1.00 93.06 133 LYS A C 1
ATOM 1110 O O . LYS A 1 133 ? 4.312 -5.912 2.415 1.00 93.06 133 LYS A O 1
ATOM 1115 N N . SER A 1 134 ? 5.554 -5.061 0.749 1.00 92.81 134 SER A N 1
ATOM 1116 C CA . SER A 1 134 ? 5.501 -6.271 -0.068 1.00 92.81 134 SER A CA 1
ATOM 1117 C C . SER A 1 134 ? 6.333 -7.382 0.566 1.00 92.81 134 SER A C 1
ATOM 1119 O O . SER A 1 134 ? 7.525 -7.224 0.827 1.00 92.81 134 SER A O 1
ATOM 1121 N N . SER A 1 135 ? 5.708 -8.531 0.818 1.00 92.00 135 SER A N 1
ATOM 1122 C CA . SER A 1 135 ? 6.409 -9.666 1.413 1.00 92.00 135 SER A CA 1
ATOM 1123 C C . SER A 1 135 ? 7.392 -10.301 0.439 1.00 92.00 135 SER A C 1
ATOM 1125 O O . SER A 1 135 ? 7.024 -10.666 -0.678 1.00 92.00 135 SER A O 1
ATOM 1127 N N . ALA A 1 136 ? 8.605 -10.583 0.915 1.00 91.19 136 ALA A N 1
ATOM 1128 C CA . ALA A 1 136 ? 9.650 -11.237 0.123 1.00 91.19 136 ALA A CA 1
ATOM 1129 C C . ALA A 1 136 ? 9.258 -12.631 -0.412 1.00 91.19 136 ALA A C 1
ATOM 1131 O O . ALA A 1 136 ? 9.811 -13.091 -1.401 1.00 91.19 136 ALA A O 1
ATOM 1132 N N . CYS A 1 137 ? 8.296 -13.313 0.223 1.00 92.62 137 CYS A N 1
ATOM 1133 C CA . CYS A 1 137 ? 7.905 -14.677 -0.149 1.00 92.62 137 CYS A CA 1
ATOM 1134 C C . CYS A 1 137 ? 7.079 -14.793 -1.440 1.00 92.62 137 CYS A C 1
ATOM 1136 O O . CYS A 1 137 ? 7.081 -15.855 -2.049 1.00 92.62 137 CYS A O 1
ATOM 1138 N N . CYS A 1 138 ? 6.328 -13.759 -1.823 1.00 91.31 138 CYS A N 1
ATOM 1139 C CA . CYS A 1 138 ? 5.465 -13.793 -3.013 1.00 91.31 138 CYS A CA 1
ATOM 1140 C C . CYS A 1 138 ? 5.463 -12.486 -3.814 1.00 91.31 138 CYS A C 1
ATOM 1142 O O . CYS A 1 138 ? 4.751 -12.415 -4.814 1.00 91.31 138 CYS A O 1
ATOM 1144 N N . LYS A 1 139 ? 6.232 -11.478 -3.363 1.00 91.62 139 LYS A N 1
ATOM 1145 C CA . LYS A 1 139 ? 6.457 -10.181 -4.016 1.00 91.62 139 LYS A CA 1
ATOM 1146 C C . LYS A 1 139 ? 5.190 -9.621 -4.687 1.00 91.62 139 LYS A C 1
ATOM 1148 O O . LYS A 1 139 ? 5.142 -9.494 -5.907 1.00 91.62 139 LYS A O 1
ATOM 1153 N N . PRO A 1 140 ? 4.118 -9.355 -3.919 1.00 93.88 140 PRO A N 1
ATOM 1154 C CA . PRO A 1 140 ? 2.892 -8.825 -4.497 1.00 93.88 140 PRO A CA 1
ATOM 1155 C C . PRO A 1 140 ? 3.123 -7.413 -5.034 1.00 93.88 140 PRO A C 1
ATOM 1157 O O . PRO A 1 140 ? 3.769 -6.581 -4.386 1.00 93.88 140 PRO A O 1
ATOM 1160 N N . THR A 1 141 ? 2.540 -7.145 -6.194 1.00 92.69 141 THR A N 1
ATOM 1161 C CA . THR A 1 141 ? 2.524 -5.837 -6.843 1.00 92.69 141 THR A CA 1
ATOM 1162 C C . THR A 1 141 ? 1.128 -5.211 -6.718 1.00 92.69 141 THR A C 1
ATOM 1164 O O . THR A 1 141 ? 0.125 -5.927 -6.668 1.00 92.69 141 THR A O 1
ATOM 1167 N N . PRO A 1 142 ? 1.006 -3.873 -6.732 1.00 93.56 142 PRO A N 1
ATOM 1168 C CA . PRO A 1 142 ? -0.289 -3.182 -6.730 1.00 93.56 142 PRO A CA 1
ATOM 1169 C C . PRO A 1 142 ? -1.227 -3.522 -7.902 1.00 93.56 142 PRO A C 1
ATOM 1171 O O . PRO A 1 142 ? -2.404 -3.155 -7.882 1.00 93.56 142 PRO A O 1
ATOM 1174 N N . LEU A 1 143 ? -0.703 -4.168 -8.949 1.00 93.31 143 LEU A N 1
ATOM 1175 C CA . LEU A 1 143 ? -1.442 -4.569 -10.147 1.00 93.31 143 LEU A CA 1
ATOM 1176 C C . LEU A 1 143 ? -1.909 -6.031 -10.101 1.00 93.31 143 LEU A C 1
ATOM 1178 O O . LEU A 1 143 ? -2.745 -6.421 -10.923 1.00 93.31 143 LEU A O 1
ATOM 1182 N N . ASP A 1 144 ? -1.419 -6.812 -9.135 1.00 92.69 144 ASP A N 1
ATOM 1183 C CA . ASP A 1 144 ? -1.834 -8.193 -8.929 1.00 92.69 144 ASP A CA 1
ATOM 1184 C C . ASP A 1 144 ? -3.297 -8.285 -8.482 1.00 92.69 144 ASP A C 1
ATOM 1186 O O . ASP A 1 144 ? -3.853 -7.419 -7.799 1.00 92.69 144 ASP A O 1
ATOM 1190 N N . LYS A 1 145 ? -3.940 -9.393 -8.850 1.00 91.50 145 LYS A N 1
ATOM 1191 C CA . LYS A 1 145 ? -5.274 -9.737 -8.353 1.00 91.50 145 LYS A CA 1
ATOM 1192 C C . LYS A 1 145 ? -5.152 -10.489 -7.031 1.00 91.50 145 LYS A C 1
ATOM 1194 O O . LYS A 1 145 ? -4.283 -11.338 -6.874 1.00 91.50 145 LYS A O 1
ATOM 1199 N N . GLY A 1 146 ? -6.085 -10.237 -6.112 1.00 93.50 146 GLY A N 1
ATOM 1200 C CA . GLY A 1 146 ? -6.157 -10.972 -4.849 1.00 93.50 146 GLY A CA 1
ATOM 1201 C C . GLY A 1 146 ? -4.972 -10.688 -3.929 1.00 93.50 146 GLY A C 1
ATOM 1202 O O . GLY A 1 146 ? -4.372 -11.618 -3.399 1.00 93.50 146 GLY A O 1
ATOM 1203 N N . VAL A 1 147 ? -4.624 -9.415 -3.750 1.00 97.00 147 VAL A N 1
ATOM 1204 C CA . VAL A 1 147 ? -3.638 -9.008 -2.748 1.00 97.00 147 VAL A CA 1
ATOM 1205 C C . VAL A 1 147 ? -4.313 -8.983 -1.379 1.00 97.00 147 VAL A C 1
ATOM 1207 O O . VAL A 1 147 ? -5.358 -8.358 -1.206 1.00 97.00 147 VAL A O 1
ATOM 1210 N N . ILE A 1 148 ? -3.722 -9.677 -0.413 1.00 97.06 148 ILE A N 1
ATOM 1211 C CA . ILE A 1 148 ? -4.161 -9.724 0.981 1.00 97.06 148 ILE A CA 1
ATOM 1212 C C . ILE A 1 148 ? -3.162 -8.935 1.819 1.00 97.06 148 ILE A C 1
ATOM 1214 O O . ILE A 1 148 ? -1.960 -9.180 1.739 1.00 97.06 148 ILE A O 1
ATOM 1218 N N . GLY A 1 149 ? -3.650 -7.985 2.607 1.00 97.06 149 GLY A N 1
ATOM 1219 C CA . GLY A 1 149 ? -2.852 -7.199 3.537 1.00 97.06 149 GLY A CA 1
ATOM 1220 C C . GLY A 1 149 ? -3.131 -7.621 4.972 1.00 97.06 149 GLY A C 1
ATOM 1221 O O . GLY A 1 149 ? -4.284 -7.588 5.392 1.00 97.06 149 GLY A O 1
ATOM 1222 N N . LEU A 1 150 ? -2.089 -7.998 5.712 1.00 97.12 150 LEU A N 1
ATOM 1223 C CA . LEU A 1 150 ? -2.160 -8.212 7.158 1.00 97.12 150 LEU A CA 1
ATOM 1224 C C . LEU A 1 150 ? -1.972 -6.875 7.875 1.00 97.12 150 LEU A C 1
ATOM 1226 O O . LEU A 1 150 ? -0.995 -6.164 7.603 1.00 97.12 150 LEU A O 1
ATOM 1230 N N . LEU A 1 151 ? -2.910 -6.545 8.758 1.00 96.81 151 LEU A N 1
ATOM 1231 C CA . LEU A 1 151 ? -2.913 -5.308 9.532 1.00 96.81 151 LEU A CA 1
ATOM 1232 C C . LEU A 1 151 ? -1.846 -5.370 10.635 1.00 96.81 151 LEU A C 1
ATOM 1234 O O . LEU A 1 151 ? -1.627 -6.412 11.252 1.00 96.81 151 LEU A O 1
ATOM 1238 N N . SER A 1 152 ? -1.130 -4.265 10.845 1.00 94.88 152 SER A N 1
ATOM 1239 C CA . SER A 1 152 ? -0.115 -4.139 11.896 1.00 94.88 152 SER A CA 1
ATOM 1240 C C . SER A 1 152 ? 0.217 -2.668 12.157 1.00 94.88 152 SER A C 1
ATOM 1242 O O . SER A 1 152 ? 0.203 -1.845 11.241 1.00 94.88 152 SER A O 1
ATOM 1244 N N . GLU A 1 153 ? 0.663 -2.346 13.374 1.00 92.31 153 GLU A N 1
ATOM 1245 C CA . GLU A 1 153 ? 1.251 -1.041 13.743 1.00 92.31 153 GLU A CA 1
ATOM 1246 C C . GLU A 1 153 ? 2.423 -0.617 12.836 1.00 92.31 153 GLU A C 1
ATOM 1248 O O . GLU A 1 153 ? 2.776 0.560 12.699 1.00 92.31 153 GLU A O 1
ATOM 1253 N N . ARG A 1 154 ? 3.092 -1.595 12.213 1.00 90.94 154 ARG A N 1
ATOM 1254 C CA . ARG A 1 154 ? 4.232 -1.347 11.323 1.00 90.94 154 ARG A CA 1
ATOM 1255 C C . ARG A 1 154 ? 3.818 -1.071 9.881 1.00 90.94 154 ARG A C 1
ATOM 1257 O O . ARG A 1 154 ? 4.728 -0.896 9.062 1.00 90.94 154 ARG A O 1
ATOM 1264 N N . GLY A 1 155 ? 2.522 -1.006 9.592 1.00 92.00 155 GLY A N 1
ATOM 1265 C CA . GLY A 1 155 ? 1.951 -0.905 8.254 1.00 92.00 155 GLY A CA 1
ATOM 1266 C C . GLY A 1 155 ? 1.364 -2.233 7.774 1.00 92.00 155 GLY A C 1
ATOM 1267 O O . GLY A 1 155 ? 1.293 -3.214 8.507 1.00 92.00 155 GLY A O 1
ATOM 1268 N N . LEU A 1 156 ? 0.970 -2.260 6.510 1.00 95.62 156 LEU A N 1
ATOM 1269 C CA . LEU A 1 156 ? 0.269 -3.358 5.867 1.00 95.62 156 LEU A CA 1
ATOM 1270 C C . LEU A 1 156 ? 1.259 -4.341 5.235 1.00 95.62 156 LEU A C 1
ATOM 1272 O O . LEU A 1 156 ? 1.961 -3.986 4.286 1.00 95.62 156 LEU A O 1
ATOM 1276 N N . SER A 1 157 ? 1.307 -5.578 5.729 1.00 96.06 157 SER A N 1
ATOM 1277 C CA . SER A 1 157 ? 2.133 -6.632 5.125 1.00 96.06 157 SER A CA 1
ATOM 1278 C C . SER A 1 157 ? 1.364 -7.323 4.007 1.00 96.06 157 SER A C 1
ATOM 1280 O O . SER A 1 157 ? 0.392 -8.032 4.260 1.00 96.06 157 SER A O 1
ATOM 1282 N N . LEU A 1 158 ? 1.790 -7.121 2.764 1.00 97.00 158 LEU A N 1
ATOM 1283 C CA . LEU A 1 158 ? 1.100 -7.645 1.594 1.00 97.00 158 LEU A CA 1
ATOM 1284 C C . LEU A 1 158 ? 1.546 -9.063 1.253 1.00 97.00 158 LEU A C 1
ATOM 1286 O O . LEU A 1 158 ? 2.740 -9.369 1.227 1.00 97.00 158 LEU A O 1
ATOM 1290 N N . HIS A 1 159 ? 0.584 -9.887 0.862 1.00 97.12 159 HIS A N 1
ATOM 1291 C CA . HIS A 1 159 ? 0.760 -11.211 0.286 1.00 97.12 159 HIS A CA 1
ATOM 1292 C C . HIS A 1 159 ? -0.179 -11.407 -0.910 1.00 97.12 159 HIS A C 1
ATOM 1294 O O . HIS A 1 159 ? -1.215 -10.755 -1.016 1.00 97.12 159 HIS A O 1
ATOM 1300 N N . LYS A 1 160 ? 0.140 -12.353 -1.796 1.00 96.00 160 LYS A N 1
ATOM 1301 C CA . LYS A 1 160 ? -0.836 -12.889 -2.757 1.00 96.00 160 LYS A CA 1
ATOM 1302 C C . LYS A 1 160 ? -1.784 -13.862 -2.046 1.00 96.00 160 LYS A C 1
ATOM 1304 O O . LYS A 1 160 ? -1.366 -14.562 -1.121 1.00 96.00 160 LYS A O 1
ATOM 1309 N N . LYS A 1 161 ? -3.048 -13.931 -2.475 1.00 93.50 161 LYS A N 1
ATOM 1310 C CA . LYS A 1 161 ? -4.093 -14.799 -1.893 1.00 93.50 161 LYS A CA 1
ATOM 1311 C C . LYS A 1 161 ? -3.692 -16.277 -1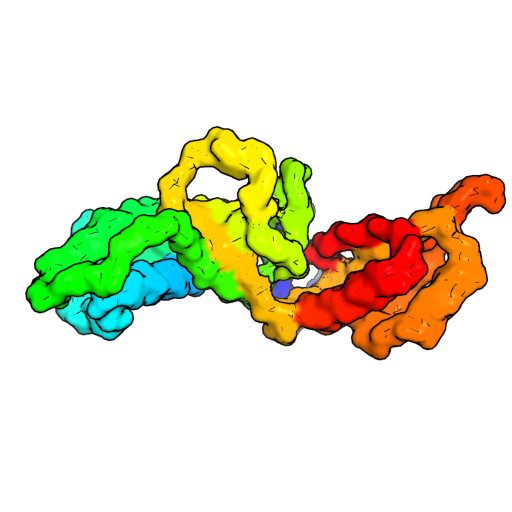.834 1.00 93.50 161 LYS A C 1
ATOM 1313 O O . LYS A 1 161 ? -4.093 -16.996 -0.924 1.00 93.50 161 LYS A O 1
ATOM 1318 N N . ASP A 1 162 ? -2.910 -16.740 -2.797 1.00 93.56 162 ASP A N 1
ATOM 1319 C CA . ASP A 1 162 ? -2.428 -18.114 -2.933 1.00 93.56 162 ASP A CA 1
ATOM 1320 C C . ASP A 1 162 ? -1.063 -18.369 -2.265 1.00 93.56 162 ASP A C 1
ATOM 1322 O O . ASP A 1 162 ? -0.554 -19.487 -2.315 1.00 93.56 162 ASP A O 1
ATOM 1326 N N . CYS A 1 163 ? -0.490 -17.380 -1.571 1.00 95.12 163 CYS A N 1
ATOM 1327 C CA . CYS A 1 163 ? 0.814 -17.498 -0.928 1.00 95.12 163 CYS A CA 1
ATOM 1328 C C . CYS A 1 163 ? 0.852 -18.619 0.131 1.00 95.12 163 CYS A C 1
ATOM 1330 O O . CYS A 1 163 ? 0.151 -18.576 1.144 1.00 95.12 163 CYS A O 1
ATOM 1332 N N . ALA A 1 164 ? 1.759 -19.586 -0.043 1.00 94.50 164 ALA A N 1
ATOM 1333 C CA . ALA A 1 164 ? 1.938 -20.700 0.891 1.00 94.50 164 ALA A CA 1
ATOM 1334 C C . ALA A 1 164 ? 2.335 -20.248 2.307 1.00 94.50 164 ALA A C 1
ATOM 1336 O O . ALA A 1 164 ? 1.915 -20.854 3.292 1.00 94.50 164 ALA A O 1
ATOM 1337 N N . ARG A 1 165 ? 3.126 -19.171 2.427 1.00 94.44 165 ARG A N 1
ATOM 1338 C CA . ARG A 1 165 ? 3.517 -18.616 3.731 1.00 94.44 165 ARG A CA 1
ATOM 1339 C C . ARG A 1 165 ? 2.333 -17.961 4.433 1.00 94.44 165 ARG A C 1
ATOM 1341 O O . ARG A 1 165 ? 2.174 -18.184 5.624 1.00 94.44 165 ARG A O 1
ATOM 1348 N N . LEU A 1 166 ? 1.484 -17.239 3.696 1.00 94.06 166 LEU A N 1
ATOM 1349 C CA . LEU A 1 166 ? 0.271 -16.628 4.245 1.00 94.06 166 LEU A CA 1
ATOM 1350 C C . LEU A 1 166 ? -0.642 -17.686 4.879 1.00 94.06 166 LEU A C 1
ATOM 1352 O O . LEU A 1 166 ? -1.100 -17.493 5.996 1.00 94.06 166 LEU A O 1
ATOM 1356 N N . ARG A 1 167 ? -0.821 -18.841 4.221 1.00 91.69 167 ARG A N 1
ATOM 1357 C CA . ARG A 1 167 ? -1.638 -19.959 4.738 1.00 91.69 167 ARG A CA 1
ATOM 1358 C C . ARG A 1 167 ? -1.132 -20.555 6.058 1.00 91.69 167 ARG A C 1
ATOM 1360 O O . ARG A 1 167 ? -1.900 -21.203 6.756 1.00 91.69 167 ARG A O 1
ATOM 1367 N N . LYS A 1 168 ? 0.155 -20.383 6.376 1.00 94.00 168 LYS A N 1
ATOM 1368 C CA . LYS A 1 168 ? 0.771 -20.881 7.618 1.00 94.00 168 LYS A CA 1
ATOM 1369 C C . LYS A 1 168 ? 0.712 -19.864 8.758 1.00 94.00 168 LYS A C 1
ATOM 1371 O O . LYS A 1 168 ? 0.908 -20.245 9.910 1.00 94.00 168 LYS A O 1
ATOM 1376 N N . ILE A 1 169 ? 0.494 -18.585 8.453 1.00 92.38 169 ILE A N 1
ATOM 1377 C CA . ILE A 1 169 ? 0.361 -17.543 9.471 1.00 92.38 169 ILE A CA 1
ATOM 1378 C C . ILE A 1 169 ? -1.007 -17.722 10.126 1.00 92.38 169 ILE A C 1
ATOM 1380 O O . ILE A 1 169 ? -2.027 -17.768 9.443 1.00 92.38 169 ILE A O 1
ATOM 1384 N N . LYS A 1 170 ? -1.028 -17.828 11.455 1.00 91.38 170 LYS A N 1
ATOM 1385 C CA . LYS A 1 170 ? -2.271 -17.803 12.226 1.00 91.38 170 LYS A CA 1
ATOM 1386 C C . LYS A 1 170 ? -2.678 -16.346 12.421 1.00 91.38 170 LYS A C 1
ATOM 1388 O O . LYS A 1 170 ? -1.949 -15.599 13.063 1.00 91.38 170 LYS A O 1
ATOM 1393 N N . PHE A 1 171 ? -3.811 -15.960 11.854 1.00 90.62 171 PHE A N 1
ATOM 1394 C CA . PHE A 1 171 ? -4.429 -14.649 12.034 1.00 90.62 171 PHE A CA 1
ATOM 1395 C C . PHE A 1 171 ? -5.949 -14.817 12.007 1.00 90.62 171 PHE A C 1
ATOM 1397 O O . PHE A 1 171 ? -6.457 -15.781 11.422 1.00 90.62 171 PHE A O 1
ATOM 1404 N N . GLN A 1 172 ? -6.676 -13.919 12.666 1.00 89.81 172 GLN A N 1
ATOM 1405 C CA . GLN A 1 172 ? -8.130 -13.898 12.580 1.00 89.81 172 GLN A CA 1
ATOM 1406 C C . GLN A 1 172 ? -8.552 -13.236 11.270 1.00 89.81 172 GLN A C 1
ATOM 1408 O O . GLN A 1 172 ? -7.822 -12.435 10.693 1.00 89.81 172 GLN A O 1
ATOM 1413 N N . ARG A 1 173 ? -9.752 -13.540 10.773 1.00 89.50 173 ARG A N 1
ATOM 1414 C CA . ARG A 1 173 ? -10.238 -12.973 9.502 1.00 89.50 173 ARG A CA 1
ATOM 1415 C C . ARG A 1 173 ? -10.286 -11.436 9.540 1.00 89.50 173 ARG A C 1
ATOM 1417 O O . ARG A 1 173 ? -10.186 -10.792 8.501 1.00 89.50 173 ARG A O 1
ATOM 1424 N N . GLU A 1 174 ? -10.442 -10.869 10.725 1.00 89.00 174 GLU A N 1
ATOM 1425 C CA . GLU A 1 174 ? -10.511 -9.442 11.010 1.00 89.00 174 GLU A CA 1
ATOM 1426 C C . GLU A 1 174 ? -9.138 -8.747 10.947 1.00 89.00 174 GLU A C 1
ATOM 1428 O O . GLU A 1 174 ? -9.082 -7.559 10.642 1.00 89.00 174 GLU A O 1
ATOM 1433 N N . ASP A 1 175 ? -8.042 -9.495 11.114 1.00 92.50 175 ASP A N 1
ATOM 1434 C CA . ASP A 1 175 ? -6.661 -8.986 11.074 1.00 92.50 175 ASP A CA 1
ATOM 1435 C C . ASP A 1 175 ? -6.132 -8.820 9.636 1.00 92.50 175 ASP A C 1
ATOM 1437 O O . ASP A 1 175 ? -4.961 -8.494 9.412 1.00 92.50 175 ASP A O 1
ATOM 1441 N N . ALA A 1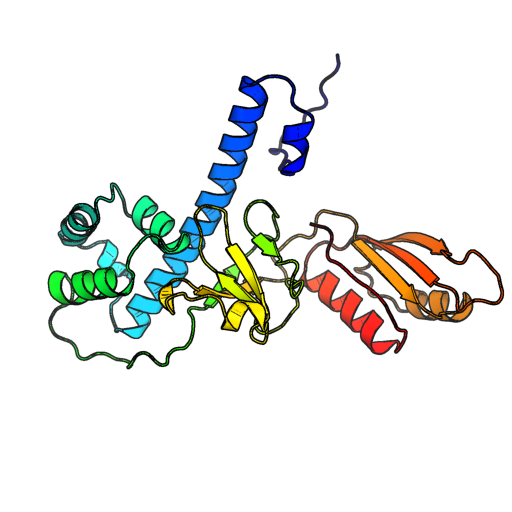 176 ? -6.974 -9.091 8.635 1.00 95.62 176 ALA A N 1
ATOM 1442 C CA . ALA A 1 176 ? -6.601 -9.076 7.232 1.00 95.62 176 ALA A CA 1
ATOM 1443 C C . ALA A 1 176 ? -7.667 -8.439 6.337 1.00 95.62 176 ALA A C 1
ATOM 1445 O O . ALA A 1 176 ? -8.876 -8.540 6.557 1.00 95.62 176 ALA A O 1
ATOM 1446 N N . VAL A 1 177 ? -7.195 -7.820 5.257 1.00 96.81 177 VAL A N 1
ATOM 1447 C CA . VAL A 1 177 ? -8.026 -7.123 4.271 1.00 96.81 177 VAL A CA 1
ATOM 1448 C C . VAL A 1 177 ? -7.632 -7.505 2.843 1.00 96.81 177 VAL A C 1
ATOM 1450 O O . VAL A 1 177 ? -6.462 -7.740 2.547 1.00 96.81 177 VAL A O 1
ATOM 1453 N N . GLU A 1 178 ? -8.602 -7.551 1.927 1.00 97.12 178 GLU A N 1
ATOM 1454 C CA . GLU A 1 178 ? -8.327 -7.562 0.487 1.00 97.12 178 GLU A CA 1
ATOM 1455 C C . GLU A 1 178 ? -7.939 -6.140 0.070 1.00 97.12 178 GLU A C 1
ATOM 1457 O O . GLU A 1 178 ? -8.717 -5.199 0.226 1.00 97.12 178 GLU A O 1
ATOM 1462 N N . VAL A 1 179 ? -6.744 -5.977 -0.484 1.00 97.50 179 VAL A N 1
ATOM 1463 C CA . VAL A 1 179 ? -6.202 -4.669 -0.848 1.00 97.50 179 VAL A CA 1
ATOM 1464 C C . VAL A 1 179 ? -6.344 -4.452 -2.341 1.00 97.50 179 VAL A C 1
ATOM 1466 O O . VAL A 1 179 ? -6.016 -5.319 -3.155 1.00 97.50 179 VAL A O 1
ATOM 1469 N N . ARG A 1 180 ? -6.814 -3.265 -2.713 1.00 96.88 180 ARG A N 1
ATOM 1470 C CA . ARG A 1 180 ? -6.800 -2.771 -4.088 1.00 96.88 180 ARG A CA 1
ATOM 1471 C C . ARG A 1 180 ? -6.251 -1.361 -4.120 1.00 96.88 180 ARG A C 1
ATOM 1473 O O . ARG A 1 180 ? -6.299 -0.644 -3.128 1.00 96.88 180 ARG A O 1
ATOM 1480 N N . TRP A 1 181 ? -5.777 -0.943 -5.284 1.00 97.06 181 TRP A N 1
ATOM 1481 C CA . TRP A 1 181 ? -5.319 0.422 -5.498 1.00 97.06 181 TRP A CA 1
ATOM 1482 C C . TRP A 1 181 ? -6.254 1.166 -6.434 1.00 97.06 181 TRP A C 1
ATOM 1484 O O . TRP A 1 181 ? -6.674 0.644 -7.472 1.00 97.06 181 TRP A O 1
ATOM 1494 N N . LYS A 1 182 ? -6.517 2.435 -6.117 1.00 97.31 182 LYS A N 1
ATOM 1495 C CA . LYS A 1 182 ? -7.146 3.357 -7.062 1.00 97.31 182 LYS A CA 1
ATOM 1496 C C . LYS A 1 182 ? -6.108 3.751 -8.101 1.00 97.31 182 LYS A C 1
ATOM 1498 O O . LYS A 1 182 ? -5.364 4.716 -7.926 1.00 97.31 182 LYS A O 1
ATOM 1503 N N . LEU A 1 183 ? -6.057 2.988 -9.191 1.00 96.75 183 LEU A N 1
ATOM 1504 C CA . LEU A 1 183 ? -4.959 3.037 -10.161 1.00 96.75 183 LEU A CA 1
ATOM 1505 C C . LEU A 1 183 ? -4.681 4.441 -10.722 1.00 96.75 183 LEU A C 1
ATOM 1507 O O . LEU A 1 183 ? -3.529 4.820 -10.879 1.00 96.75 183 LEU A O 1
ATOM 1511 N N . ARG A 1 184 ? -5.730 5.229 -10.991 1.00 97.00 184 ARG A N 1
ATOM 1512 C CA . ARG A 1 184 ? -5.594 6.600 -11.518 1.00 97.00 184 ARG A CA 1
ATOM 1513 C C . ARG A 1 184 ? -5.171 7.626 -10.463 1.00 97.00 184 ARG A C 1
ATOM 1515 O O . ARG A 1 184 ? -4.607 8.652 -10.820 1.00 97.00 184 ARG A O 1
ATOM 1522 N N . LYS A 1 185 ? -5.464 7.373 -9.182 1.00 96.88 185 LYS A N 1
ATOM 1523 C CA . LYS A 1 185 ? -5.126 8.277 -8.068 1.00 96.88 185 LYS A CA 1
ATOM 1524 C C . LYS A 1 185 ? -3.758 7.974 -7.458 1.00 96.88 185 LYS A C 1
ATOM 1526 O O . LYS A 1 185 ? -3.132 8.861 -6.891 1.00 96.88 185 LYS A O 1
ATOM 1531 N N . THR A 1 186 ? -3.284 6.738 -7.603 1.00 96.38 186 THR A N 1
ATOM 1532 C CA . THR A 1 186 ? -2.012 6.290 -7.033 1.00 96.38 186 THR A CA 1
ATOM 1533 C C . THR A 1 186 ? -0.859 6.664 -7.955 1.00 96.38 186 THR A C 1
ATOM 1535 O O . THR A 1 186 ? -0.690 6.062 -9.017 1.00 96.38 186 THR A O 1
ATOM 1538 N N . ARG A 1 187 ? -0.078 7.669 -7.553 1.00 94.31 187 ARG A N 1
ATOM 1539 C CA . ARG A 1 187 ? 1.076 8.153 -8.319 1.00 94.31 187 ARG A CA 1
ATOM 1540 C C . ARG A 1 187 ? 2.245 7.174 -8.260 1.00 94.31 187 ARG A C 1
ATOM 1542 O O . ARG A 1 187 ? 2.487 6.565 -7.222 1.00 94.31 187 ARG A O 1
ATOM 1549 N N . VAL A 1 188 ? 2.984 7.094 -9.361 1.00 93.88 188 VAL A N 1
ATOM 1550 C CA . VAL A 1 188 ? 4.281 6.414 -9.446 1.00 93.88 188 VAL A CA 1
ATOM 1551 C C . VAL A 1 188 ? 5.328 7.515 -9.539 1.00 93.88 188 VAL A C 1
ATOM 1553 O O . VAL A 1 188 ? 5.315 8.300 -10.480 1.00 93.88 188 VAL A O 1
ATOM 1556 N N . VAL A 1 189 ? 6.142 7.663 -8.494 1.00 89.06 189 VAL A N 1
ATOM 1557 C CA . VAL A 1 189 ? 7.054 8.813 -8.369 1.00 89.06 189 VAL A CA 1
ATOM 1558 C C . VAL A 1 189 ? 8.436 8.483 -8.919 1.00 89.06 189 VAL A C 1
ATOM 1560 O O . VAL A 1 189 ? 9.048 9.333 -9.562 1.00 89.06 189 VAL A O 1
ATOM 1563 N N . LYS A 1 190 ? 8.916 7.261 -8.678 1.00 90.94 190 LYS A N 1
ATOM 1564 C CA . LYS A 1 190 ? 10.220 6.802 -9.146 1.00 90.94 190 LYS A CA 1
ATOM 1565 C C . LYS A 1 190 ? 10.188 6.399 -10.614 1.00 90.94 190 LYS A C 1
ATOM 1567 O O . LYS A 1 190 ? 9.156 5.957 -11.127 1.00 90.94 190 LYS A O 1
ATOM 1572 N N . GLU A 1 191 ? 11.339 6.522 -11.264 1.00 94.75 191 GLU A N 1
ATOM 1573 C CA . GLU A 1 191 ? 11.598 5.826 -12.522 1.00 94.75 191 GLU A CA 1
ATOM 1574 C C . GLU A 1 191 ? 11.441 4.323 -12.328 1.00 94.75 191 GLU A C 1
ATOM 1576 O O . GLU A 1 191 ? 11.793 3.768 -11.291 1.00 94.75 191 GLU A O 1
ATOM 1581 N N . GLN A 1 192 ? 10.862 3.687 -13.333 1.00 97.06 192 GLN A N 1
ATOM 1582 C CA . GLN A 1 192 ? 10.601 2.263 -13.360 1.00 97.06 192 GLN A CA 1
ATOM 1583 C C . GLN A 1 192 ? 11.550 1.609 -14.352 1.00 97.06 192 GLN A C 1
ATOM 1585 O O . GLN A 1 192 ? 11.938 2.222 -15.350 1.00 97.06 192 GLN A O 1
ATOM 1590 N N . LYS A 1 193 ? 11.897 0.353 -14.084 1.00 96.88 193 LYS A N 1
ATOM 1591 C CA . LYS A 1 193 ? 12.784 -0.440 -14.929 1.00 96.88 193 LYS A CA 1
ATOM 1592 C C . LYS A 1 193 ? 12.089 -1.720 -15.341 1.00 96.88 193 LYS A C 1
ATOM 1594 O O . LYS A 1 193 ? 11.440 -2.370 -14.526 1.00 96.88 193 LYS A O 1
ATOM 1599 N N . ILE A 1 194 ? 12.235 -2.082 -16.607 1.00 95.81 194 ILE A N 1
ATOM 1600 C CA . ILE A 1 194 ? 11.821 -3.385 -17.118 1.00 95.81 194 ILE A CA 1
ATOM 1601 C C . ILE A 1 194 ? 13.009 -4.035 -17.814 1.00 95.81 194 ILE A C 1
ATOM 1603 O O . ILE A 1 194 ? 13.677 -3.403 -18.634 1.00 95.81 194 ILE A O 1
ATOM 1607 N N . ILE A 1 195 ? 13.277 -5.291 -17.467 1.00 95.19 195 ILE A N 1
ATOM 1608 C CA . ILE A 1 195 ? 14.361 -6.074 -18.055 1.00 95.19 195 ILE A CA 1
ATOM 1609 C C . ILE A 1 195 ? 13.737 -7.039 -19.052 1.00 95.19 195 ILE A C 1
ATOM 1611 O O . ILE A 1 195 ? 13.109 -8.019 -18.666 1.00 95.19 195 ILE A O 1
ATOM 1615 N N . VAL A 1 196 ? 13.890 -6.760 -20.341 1.00 94.62 196 VAL A N 1
ATOM 1616 C CA . VAL A 1 196 ? 13.417 -7.631 -21.419 1.00 94.62 196 VAL A CA 1
ATOM 1617 C C . VAL A 1 196 ? 14.525 -8.612 -21.774 1.00 94.62 196 VAL A C 1
ATOM 1619 O O . VAL A 1 196 ? 15.622 -8.212 -22.159 1.00 94.62 196 VAL A O 1
ATOM 1622 N N . MET A 1 197 ? 14.243 -9.902 -21.652 1.00 90.56 197 MET A N 1
ATOM 1623 C CA . MET A 1 197 ? 15.199 -10.978 -21.888 1.00 90.56 197 MET A CA 1
ATOM 1624 C C . MET A 1 197 ? 15.067 -11.537 -23.305 1.00 90.56 197 MET A C 1
ATOM 1626 O O . MET A 1 197 ? 14.002 -11.480 -23.919 1.00 90.56 197 MET A O 1
ATOM 1630 N N . ALA A 1 198 ? 16.152 -12.128 -23.810 1.00 88.31 198 ALA A N 1
ATOM 1631 C CA . ALA A 1 198 ? 16.171 -12.863 -25.075 1.00 88.31 198 ALA A CA 1
ATOM 1632 C C . ALA A 1 198 ? 15.586 -12.092 -26.273 1.00 88.31 198 ALA A C 1
ATOM 1634 O O . ALA A 1 198 ? 14.913 -12.657 -27.139 1.00 88.31 198 ALA A O 1
ATOM 1635 N N . ALA A 1 199 ? 15.857 -10.788 -26.339 1.00 88.88 199 ALA A N 1
ATOM 1636 C CA . ALA A 1 199 ? 15.305 -9.909 -27.358 1.00 88.88 199 ALA A CA 1
ATOM 1637 C C . ALA A 1 199 ? 16.422 -9.251 -28.167 1.00 88.88 199 ALA A C 1
ATOM 1639 O O . ALA A 1 199 ? 17.257 -8.525 -27.635 1.00 88.88 199 ALA A O 1
ATOM 1640 N N . THR A 1 200 ? 16.432 -9.466 -29.483 1.00 89.94 200 THR A N 1
ATOM 1641 C CA . THR A 1 200 ? 17.373 -8.773 -30.372 1.00 89.94 200 THR A CA 1
ATOM 1642 C C . THR A 1 200 ? 17.100 -7.269 -30.379 1.00 89.94 200 THR A C 1
ATOM 1644 O O . THR A 1 200 ? 15.976 -6.828 -30.126 1.00 89.94 200 THR A O 1
ATOM 1647 N N . ARG A 1 201 ? 18.110 -6.473 -30.758 1.00 90.81 201 ARG A N 1
ATOM 1648 C CA . ARG A 1 201 ? 17.967 -5.018 -30.926 1.00 90.81 201 ARG A CA 1
ATOM 1649 C C . ARG A 1 201 ? 16.729 -4.669 -31.759 1.00 90.81 201 ARG A C 1
ATOM 1651 O O . ARG A 1 201 ? 15.922 -3.848 -31.343 1.00 90.81 201 ARG A O 1
ATOM 1658 N N . HIS A 1 202 ? 16.546 -5.335 -32.900 1.00 91.88 202 HIS A N 1
ATOM 1659 C CA . HIS A 1 202 ? 15.396 -5.108 -33.777 1.00 91.88 202 HIS A CA 1
ATOM 1660 C C . HIS A 1 202 ? 14.053 -5.347 -33.066 1.00 91.88 202 HIS A C 1
ATOM 1662 O O . HIS A 1 202 ? 13.163 -4.505 -33.154 1.00 91.88 202 HIS A O 1
ATOM 1668 N N . ARG A 1 203 ? 13.917 -6.438 -32.294 1.00 92.94 203 ARG A N 1
ATOM 1669 C CA . ARG A 1 203 ? 12.679 -6.729 -31.547 1.00 92.94 203 ARG A CA 1
ATOM 1670 C C . ARG A 1 203 ? 12.390 -5.693 -30.461 1.00 92.94 203 ARG A C 1
ATOM 1672 O O . ARG A 1 203 ? 11.229 -5.337 -30.283 1.00 92.94 203 ARG A O 1
ATOM 1679 N N . ILE A 1 204 ? 13.418 -5.183 -29.780 1.00 94.19 204 ILE A N 1
ATOM 1680 C CA . ILE A 1 204 ? 13.257 -4.108 -28.788 1.00 94.19 204 ILE A CA 1
ATOM 1681 C C . ILE A 1 204 ? 12.760 -2.822 -29.444 1.00 94.19 204 ILE A C 1
ATOM 1683 O O . ILE A 1 204 ? 11.779 -2.246 -28.986 1.00 94.19 204 ILE A O 1
ATOM 1687 N N . PHE A 1 205 ? 13.369 -2.387 -30.547 1.00 94.44 205 PHE A N 1
ATOM 1688 C CA . PHE A 1 205 ? 12.911 -1.171 -31.224 1.00 94.44 205 PHE A CA 1
ATOM 1689 C C . PHE A 1 205 ? 11.498 -1.318 -31.802 1.00 94.44 205 PHE A C 1
ATOM 1691 O O . PHE A 1 205 ? 10.722 -0.369 -31.724 1.00 94.44 205 PHE A O 1
ATOM 1698 N N . LEU A 1 206 ? 11.117 -2.503 -32.296 1.00 94.94 206 LEU A N 1
ATOM 1699 C CA . LEU A 1 206 ? 9.730 -2.777 -32.685 1.00 94.94 206 LEU A CA 1
ATOM 1700 C C . LEU A 1 206 ? 8.770 -2.669 -31.493 1.00 94.94 206 LEU A C 1
ATOM 1702 O O . LEU A 1 206 ? 7.772 -1.960 -31.596 1.00 94.94 206 LEU A O 1
ATOM 1706 N N . LEU A 1 207 ? 9.087 -3.299 -30.354 1.00 95.56 207 LEU A N 1
ATOM 1707 C CA . LEU A 1 207 ? 8.298 -3.189 -29.120 1.00 95.56 207 LEU A CA 1
ATOM 1708 C C . LEU A 1 207 ? 8.089 -1.723 -28.719 1.00 95.56 207 LEU A C 1
ATOM 1710 O O . LEU A 1 207 ? 6.976 -1.326 -28.373 1.00 95.56 207 LEU A O 1
ATOM 1714 N N . LEU A 1 208 ? 9.157 -0.928 -28.759 1.00 95.88 208 LEU A N 1
ATOM 1715 C CA . LEU A 1 208 ? 9.138 0.461 -28.317 1.00 95.88 208 LEU A CA 1
ATOM 1716 C C . LEU A 1 208 ? 8.462 1.404 -29.320 1.00 95.88 208 LEU A C 1
ATOM 1718 O O . LEU A 1 208 ? 7.838 2.375 -28.903 1.00 95.88 208 LEU A O 1
ATOM 1722 N N . SER A 1 209 ? 8.516 1.101 -30.622 1.00 95.44 209 SER A N 1
ATOM 1723 C CA . SER A 1 209 ? 7.890 1.921 -31.674 1.00 95.44 209 SER A CA 1
ATOM 1724 C C . SER A 1 209 ? 6.372 2.064 -31.519 1.00 95.44 209 SER A C 1
ATOM 1726 O O . SER A 1 209 ? 5.794 3.069 -31.925 1.00 95.44 209 SER A O 1
ATOM 1728 N N . VAL A 1 210 ? 5.735 1.071 -30.895 1.00 95.94 210 VAL A N 1
ATOM 1729 C CA . VAL A 1 210 ? 4.292 1.018 -30.629 1.00 95.94 210 VAL A CA 1
ATOM 1730 C C . VAL A 1 210 ? 3.971 1.107 -29.132 1.00 95.94 210 VAL A C 1
ATOM 1732 O O . VAL A 1 210 ? 2.873 0.739 -28.710 1.00 95.94 210 VAL A O 1
ATOM 1735 N N . ALA A 1 211 ? 4.921 1.567 -28.309 1.00 95.88 211 ALA A N 1
ATOM 1736 C CA . ALA A 1 211 ? 4.712 1.716 -26.874 1.00 95.88 211 ALA A CA 1
ATOM 1737 C C . ALA A 1 211 ? 3.611 2.750 -26.558 1.00 95.88 211 ALA A C 1
ATOM 1739 O O . ALA A 1 211 ? 3.423 3.720 -27.299 1.00 95.88 211 ALA A O 1
ATOM 1740 N N . PRO A 1 212 ? 2.873 2.586 -25.443 1.00 96.56 212 PRO A N 1
ATOM 1741 C CA . PRO A 1 212 ? 1.903 3.580 -25.005 1.00 96.56 212 PRO A CA 1
ATOM 1742 C C . PRO A 1 212 ? 2.572 4.942 -24.801 1.00 96.56 212 PRO A C 1
ATOM 1744 O O . PRO A 1 212 ? 3.627 5.023 -24.178 1.00 96.56 212 PRO A O 1
ATOM 1747 N N . LYS A 1 213 ? 1.917 6.024 -25.238 1.00 96.00 213 LYS A N 1
ATOM 1748 C CA . LYS A 1 213 ? 2.413 7.408 -25.086 1.00 96.00 213 LYS A CA 1
ATOM 1749 C C . LYS A 1 213 ? 2.724 7.809 -23.640 1.00 96.00 213 LYS A C 1
ATOM 1751 O O . LYS A 1 213 ? 3.424 8.786 -23.396 1.00 96.00 213 LYS A O 1
ATOM 1756 N N . GLU A 1 214 ? 2.131 7.104 -22.681 1.00 95.75 214 GLU A N 1
ATOM 1757 C CA . GLU A 1 214 ? 2.353 7.326 -21.258 1.00 95.75 214 GLU A CA 1
ATOM 1758 C C . GLU A 1 214 ? 3.702 6.773 -20.767 1.00 95.75 214 GLU A C 1
ATOM 1760 O O . GLU A 1 214 ? 4.192 7.230 -19.739 1.00 95.75 214 GLU A O 1
ATOM 1765 N N . MET A 1 215 ? 4.320 5.839 -21.503 1.00 96.88 215 MET A N 1
ATOM 1766 C CA . MET A 1 215 ? 5.665 5.326 -21.232 1.00 96.88 215 MET A CA 1
ATOM 1767 C C . MET A 1 215 ? 6.712 6.338 -21.701 1.00 96.88 215 MET A C 1
ATOM 1769 O O . MET A 1 215 ? 7.110 6.356 -22.864 1.00 96.88 215 MET A O 1
ATOM 1773 N N . LYS A 1 216 ? 7.173 7.194 -20.791 1.00 96.81 216 LYS A N 1
ATOM 1774 C CA . LYS A 1 216 ? 8.234 8.160 -21.092 1.00 96.81 216 LYS A CA 1
ATOM 1775 C C . LYS A 1 216 ? 9.583 7.501 -20.864 1.00 96.81 216 LYS A C 1
ATOM 1777 O O . LYS A 1 216 ? 10.047 7.444 -19.733 1.00 96.81 216 LYS A O 1
ATOM 1782 N N . ILE A 1 217 ? 10.163 6.959 -21.925 1.00 96.94 217 ILE A N 1
ATOM 1783 C CA . ILE A 1 217 ? 11.455 6.272 -21.871 1.00 96.94 217 ILE A CA 1
ATOM 1784 C C . ILE A 1 217 ? 12.553 7.305 -21.613 1.00 96.94 217 ILE A C 1
ATOM 1786 O O . ILE A 1 217 ? 12.632 8.303 -22.330 1.00 96.94 217 ILE A O 1
ATOM 1790 N N . SER A 1 218 ? 13.373 7.063 -20.595 1.00 96.00 218 SER A N 1
ATOM 1791 C CA . SER A 1 218 ? 14.530 7.894 -20.258 1.00 96.00 218 SER A CA 1
ATOM 1792 C C . SER A 1 218 ? 15.847 7.251 -20.684 1.00 96.00 218 SER A C 1
ATOM 1794 O O . SER A 1 218 ? 16.745 7.972 -21.112 1.00 96.00 218 SER A O 1
ATOM 1796 N N . ASP A 1 219 ? 15.950 5.919 -20.634 1.00 97.00 219 ASP A N 1
ATOM 1797 C CA . ASP A 1 219 ? 17.172 5.201 -21.004 1.00 97.00 219 ASP A CA 1
ATOM 1798 C C . ASP A 1 219 ? 16.891 3.782 -21.530 1.00 97.00 219 ASP A C 1
ATOM 1800 O O . ASP A 1 219 ? 15.881 3.159 -21.184 1.00 97.00 219 ASP A O 1
ATOM 1804 N N . ILE A 1 220 ? 17.789 3.270 -22.378 1.00 95.94 220 ILE A N 1
ATOM 1805 C CA . ILE A 1 220 ? 17.753 1.908 -22.925 1.00 95.94 220 ILE A CA 1
ATOM 1806 C C . ILE A 1 220 ? 19.174 1.339 -22.910 1.00 95.94 220 ILE A C 1
ATOM 1808 O O . ILE A 1 220 ? 20.025 1.734 -23.709 1.00 95.94 220 ILE A O 1
ATOM 1812 N N . LEU A 1 221 ? 19.409 0.344 -22.058 1.00 94.19 221 LEU A N 1
ATOM 1813 C CA . LEU A 1 221 ? 20.717 -0.274 -21.863 1.00 94.19 221 LEU A CA 1
ATOM 1814 C C . LEU A 1 221 ? 20.707 -1.728 -22.325 1.00 94.19 221 LEU A C 1
ATOM 1816 O O . LEU A 1 221 ? 19.856 -2.523 -21.930 1.00 94.19 221 LEU A O 1
ATOM 1820 N N . ASN A 1 222 ? 21.695 -2.104 -23.136 1.00 91.94 222 ASN A N 1
ATOM 1821 C CA . ASN A 1 222 ? 21.956 -3.507 -23.441 1.00 91.94 222 ASN A CA 1
ATOM 1822 C C . ASN A 1 222 ? 22.814 -4.108 -22.316 1.00 91.94 222 ASN A C 1
ATOM 1824 O O . ASN A 1 222 ? 23.965 -3.719 -22.137 1.00 91.94 222 ASN A O 1
ATOM 1828 N N . LEU A 1 223 ? 22.254 -5.060 -21.570 1.00 88.19 223 LEU A N 1
ATOM 1829 C CA . LEU A 1 223 ? 22.896 -5.719 -20.426 1.00 88.19 223 LEU A CA 1
ATOM 1830 C C . LEU A 1 223 ? 23.794 -6.902 -20.829 1.00 88.19 223 LEU A C 1
ATOM 1832 O O . LEU A 1 223 ? 24.393 -7.567 -19.980 1.00 88.19 223 LEU A O 1
ATOM 1836 N N . SER A 1 224 ? 23.880 -7.205 -22.121 1.00 79.19 224 SER A N 1
ATOM 1837 C CA . SER A 1 224 ? 24.562 -8.397 -22.621 1.00 79.19 224 SER A CA 1
ATOM 1838 C C . SER A 1 224 ? 26.073 -8.215 -22.581 1.00 79.19 224 SER A C 1
ATOM 1840 O O . SER A 1 224 ? 26.622 -7.307 -23.198 1.00 79.19 224 SER A O 1
ATOM 1842 N N . ARG A 1 225 ? 26.766 -9.126 -21.891 1.00 66.62 225 ARG A N 1
ATOM 1843 C CA . ARG A 1 225 ? 28.239 -9.137 -21.822 1.00 66.62 225 ARG A CA 1
ATOM 1844 C C . ARG A 1 225 ? 28.904 -9.828 -23.018 1.00 66.62 225 ARG A C 1
ATOM 1846 O O . ARG A 1 225 ? 30.107 -9.673 -23.199 1.00 66.62 225 ARG A O 1
ATOM 1853 N N . ARG A 1 226 ? 28.162 -10.621 -23.806 1.00 59.91 226 ARG A N 1
ATOM 1854 C CA . ARG A 1 226 ? 28.662 -11.351 -24.988 1.00 59.91 226 ARG A CA 1
ATOM 1855 C C . ARG A 1 226 ? 27.642 -11.301 -26.143 1.00 59.91 226 ARG A C 1
ATOM 1857 O O . ARG A 1 226 ? 26.451 -11.356 -25.850 1.00 59.91 226 ARG A O 1
ATOM 1864 N N . PRO A 1 227 ? 28.076 -11.253 -27.421 1.00 55.00 227 PRO A N 1
ATOM 1865 C CA . PRO A 1 227 ? 27.184 -11.166 -28.591 1.00 55.00 227 PRO A CA 1
ATOM 1866 C C . PRO A 1 227 ? 26.274 -12.386 -28.825 1.00 55.00 227 PRO A C 1
ATOM 1868 O O . PRO A 1 227 ? 25.234 -12.246 -29.456 1.00 55.00 227 PRO A O 1
ATOM 1871 N N . ASP A 1 228 ? 26.675 -13.562 -28.331 1.00 55.84 228 ASP A N 1
ATOM 1872 C CA . ASP A 1 228 ? 26.045 -14.875 -28.592 1.00 55.84 228 ASP A CA 1
ATOM 1873 C C . ASP A 1 228 ? 25.046 -15.307 -27.493 1.00 55.84 228 ASP A C 1
ATOM 1875 O O . ASP A 1 228 ? 24.335 -16.300 -27.596 1.00 55.84 228 ASP A O 1
ATOM 1879 N N . ALA A 1 229 ? 24.952 -14.541 -26.404 1.00 58.72 229 ALA A N 1
ATOM 1880 C CA . ALA A 1 229 ? 23.945 -14.784 -25.380 1.00 58.72 229 ALA A CA 1
ATOM 1881 C C . ALA A 1 229 ? 22.685 -13.981 -25.714 1.00 58.72 229 ALA A C 1
ATOM 1883 O O . ALA A 1 229 ? 22.773 -12.770 -25.902 1.00 58.72 229 ALA A O 1
ATOM 1884 N N . SER A 1 230 ? 21.528 -14.652 -25.746 1.00 66.44 230 SER A N 1
ATOM 1885 C CA . SER A 1 230 ? 20.176 -14.077 -25.783 1.00 66.44 230 SER A CA 1
ATOM 1886 C C . SER A 1 230 ? 20.101 -12.717 -25.069 1.00 66.44 230 SER A C 1
ATOM 1888 O O . SER A 1 230 ? 20.031 -12.689 -23.837 1.00 66.44 230 SER A O 1
ATOM 1890 N N . PRO A 1 231 ? 20.141 -11.591 -25.810 1.00 79.12 231 PRO A N 1
ATOM 1891 C CA . PRO A 1 231 ? 20.493 -10.323 -25.200 1.00 79.12 231 PRO A CA 1
ATOM 1892 C C . PRO A 1 231 ? 19.393 -9.815 -24.270 1.00 79.12 231 PRO A C 1
ATOM 1894 O O . PRO A 1 231 ? 18.204 -9.905 -24.592 1.00 79.12 231 PRO A O 1
ATOM 1897 N N . ALA A 1 232 ? 19.803 -9.297 -23.114 1.00 89.06 232 ALA A N 1
ATOM 1898 C CA . ALA A 1 232 ? 18.916 -8.676 -22.139 1.00 89.06 232 ALA A CA 1
ATOM 1899 C C . ALA A 1 232 ? 18.999 -7.151 -22.252 1.00 89.06 232 ALA A C 1
ATOM 1901 O O . ALA A 1 232 ? 20.082 -6.593 -22.433 1.00 89.06 232 ALA A O 1
ATOM 1902 N N . TRP A 1 233 ? 17.857 -6.483 -22.140 1.00 93.94 233 TRP A N 1
ATOM 1903 C CA . TRP A 1 233 ? 17.736 -5.036 -22.270 1.00 93.94 233 TRP A CA 1
ATOM 1904 C C . TRP A 1 233 ? 17.036 -4.460 -21.053 1.00 93.94 233 TRP A C 1
ATOM 1906 O O . TRP A 1 233 ? 15.922 -4.869 -20.740 1.00 93.94 233 TRP A O 1
ATOM 1916 N N . GLU A 1 234 ? 17.668 -3.495 -20.398 1.00 95.88 234 GLU A N 1
ATOM 1917 C CA . GLU A 1 234 ? 17.026 -2.667 -19.382 1.00 95.88 234 GLU A CA 1
ATOM 1918 C C . GLU A 1 234 ? 16.425 -1.442 -20.067 1.00 95.88 234 GLU A C 1
ATOM 1920 O O . GLU A 1 234 ? 17.115 -0.709 -20.774 1.00 95.88 234 GLU A O 1
ATOM 1925 N N . ILE A 1 235 ? 15.128 -1.232 -19.870 1.00 97.06 235 ILE A N 1
ATOM 1926 C CA . ILE A 1 235 ? 14.419 -0.046 -20.343 1.00 97.06 235 ILE A CA 1
ATOM 1927 C C . ILE A 1 235 ? 13.974 0.724 -19.106 1.00 97.06 235 ILE A C 1
ATOM 1929 O O . ILE A 1 235 ? 13.172 0.221 -18.312 1.00 97.06 235 ILE A O 1
ATOM 1933 N N . THR A 1 236 ? 14.482 1.944 -18.962 1.00 98.00 236 THR A N 1
ATOM 1934 C CA . THR A 1 236 ? 14.119 2.857 -17.876 1.00 98.00 236 THR A CA 1
ATOM 1935 C C . THR A 1 236 ? 13.072 3.838 -18.380 1.00 98.00 236 THR A C 1
ATOM 1937 O O . THR A 1 236 ? 13.201 4.404 -19.469 1.00 98.00 236 THR A O 1
ATOM 1940 N N . PHE A 1 237 ? 11.992 4.011 -17.621 1.00 97.62 237 PHE A N 1
ATOM 1941 C CA . PHE A 1 237 ? 10.876 4.855 -18.028 1.00 97.62 237 PHE A CA 1
ATOM 1942 C C . PHE A 1 237 ? 10.133 5.479 -16.845 1.00 97.62 237 PHE A C 1
ATOM 1944 O O . PHE A 1 237 ? 10.097 4.948 -15.736 1.00 97.62 237 PHE A O 1
ATOM 1951 N N . ASN A 1 238 ? 9.451 6.592 -17.104 1.00 97.69 238 ASN A N 1
ATOM 1952 C CA . ASN A 1 238 ? 8.501 7.205 -16.184 1.00 97.69 238 ASN A CA 1
ATOM 1953 C C . ASN A 1 238 ? 7.058 6.970 -16.637 1.00 97.69 238 ASN A C 1
ATOM 1955 O O . ASN A 1 238 ? 6.742 6.985 -17.826 1.00 97.69 238 ASN A O 1
ATOM 1959 N N . VAL A 1 239 ? 6.168 6.856 -15.653 1.00 97.25 239 VAL A N 1
ATOM 1960 C CA . VAL A 1 239 ? 4.706 6.888 -15.797 1.00 97.25 239 VAL A CA 1
ATOM 1961 C C . VAL A 1 239 ? 4.127 7.736 -14.668 1.00 97.25 239 VAL A C 1
ATOM 1963 O O . VAL A 1 239 ? 4.725 7.825 -13.598 1.00 97.25 239 VAL A O 1
ATOM 1966 N N . ALA A 1 240 ? 2.966 8.361 -14.860 1.00 96.50 240 ALA A N 1
ATOM 1967 C CA . ALA A 1 240 ? 2.413 9.251 -13.838 1.00 96.50 240 ALA A CA 1
ATOM 1968 C C . ALA A 1 240 ? 1.737 8.495 -12.680 1.00 96.50 240 ALA A C 1
ATOM 1970 O O . ALA A 1 240 ? 1.683 8.983 -11.547 1.00 96.50 240 ALA A O 1
ATOM 1971 N N . ASN A 1 241 ? 1.151 7.328 -12.957 1.00 97.06 241 ASN A N 1
ATOM 1972 C CA . ASN A 1 241 ? 0.313 6.589 -12.013 1.00 97.06 241 A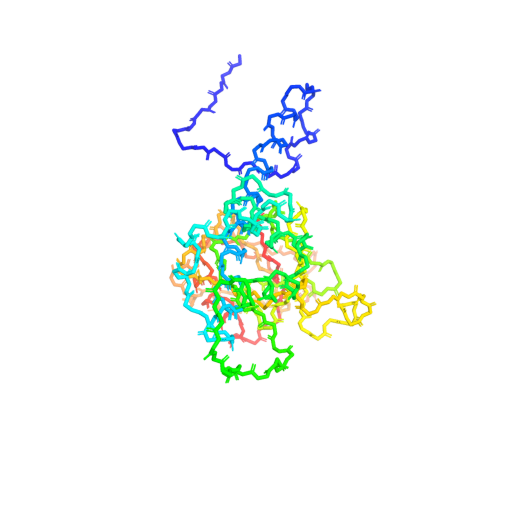SN A CA 1
ATOM 1973 C C . ASN A 1 241 ? 0.235 5.090 -12.352 1.00 97.06 241 ASN A C 1
ATOM 1975 O O . ASN A 1 241 ? 0.643 4.647 -13.427 1.00 97.06 241 ASN A O 1
ATOM 1979 N N . LEU A 1 242 ? -0.335 4.300 -11.436 1.00 97.25 242 LEU A N 1
ATOM 1980 C CA . LEU A 1 242 ? -0.471 2.849 -11.611 1.00 97.25 242 LEU A CA 1
ATOM 1981 C C . LEU A 1 242 ? -1.366 2.454 -12.798 1.00 97.25 242 LEU A C 1
ATOM 1983 O O . LEU A 1 242 ? -1.221 1.358 -13.337 1.00 97.25 242 LEU A O 1
ATOM 1987 N N . TYR A 1 243 ? -2.305 3.307 -13.221 1.00 97.69 243 TYR A N 1
ATOM 1988 C CA . TYR A 1 243 ? -3.135 3.026 -14.396 1.00 97.69 243 TYR A CA 1
ATOM 1989 C C . TYR A 1 243 ? -2.313 3.067 -15.687 1.00 97.69 243 TYR A C 1
ATOM 1991 O O . TYR A 1 243 ? -2.479 2.201 -16.545 1.00 97.69 243 TYR A O 1
ATOM 1999 N N . GLU A 1 244 ? -1.409 4.032 -15.809 1.00 97.69 244 GLU A N 1
ATOM 2000 C CA . GLU A 1 244 ? -0.464 4.118 -16.922 1.00 97.69 244 GLU A CA 1
ATOM 2001 C C . GLU A 1 244 ? 0.545 2.975 -16.879 1.00 97.69 244 GLU A C 1
ATOM 2003 O O . GLU A 1 244 ? 0.718 2.298 -17.890 1.00 97.69 244 GLU A O 1
ATOM 2008 N N . LEU A 1 245 ? 1.096 2.661 -15.699 1.00 97.38 245 LEU A N 1
ATOM 2009 C CA . LEU A 1 245 ? 1.963 1.491 -15.523 1.00 97.38 245 LEU A CA 1
ATOM 2010 C C . LEU A 1 245 ? 1.289 0.209 -16.022 1.00 97.38 245 LEU A C 1
ATOM 2012 O O . LEU A 1 245 ? 1.878 -0.568 -16.766 1.00 97.38 245 LEU A O 1
ATOM 2016 N N . LYS A 1 246 ? 0.014 0.009 -15.674 1.00 96.94 246 LYS A N 1
ATOM 2017 C CA . LYS A 1 246 ? -0.763 -1.145 -16.133 1.00 96.94 246 LYS A CA 1
ATOM 2018 C C . LYS A 1 246 ? -0.872 -1.217 -17.657 1.00 96.94 246 LYS A C 1
ATOM 2020 O O . LYS A 1 246 ? -0.896 -2.318 -18.203 1.00 96.94 246 LYS A O 1
ATOM 2025 N N . LYS A 1 247 ? -0.971 -0.078 -18.355 1.00 97.12 247 LYS A N 1
ATOM 2026 C CA . LYS A 1 247 ? -0.965 -0.058 -19.827 1.00 97.12 247 LYS A CA 1
ATOM 2027 C C . LYS A 1 247 ? 0.388 -0.491 -20.379 1.00 97.12 247 LYS A C 1
ATOM 2029 O O . LYS A 1 247 ? 0.401 -1.258 -21.335 1.00 97.12 247 LYS A O 1
ATOM 2034 N N . VAL A 1 248 ? 1.481 -0.028 -19.769 1.00 97.00 248 VAL A N 1
ATOM 2035 C CA . VAL A 1 248 ? 2.848 -0.410 -20.149 1.00 97.00 248 VAL A CA 1
ATOM 2036 C C . VAL A 1 248 ? 3.062 -1.908 -19.961 1.00 97.00 248 VAL A C 1
ATOM 2038 O O . VAL A 1 248 ? 3.432 -2.583 -20.912 1.00 97.00 248 VAL A O 1
ATOM 2041 N N . LEU A 1 249 ? 2.722 -2.467 -18.798 1.00 95.94 249 LEU A N 1
ATOM 2042 C CA . LEU A 1 249 ? 2.877 -3.909 -18.576 1.00 95.94 249 LEU A CA 1
ATOM 2043 C C . LEU A 1 249 ? 2.011 -4.734 -19.535 1.00 95.94 249 LEU A C 1
ATOM 2045 O O . LEU A 1 249 ? 2.502 -5.672 -20.147 1.00 95.94 249 LEU A O 1
ATOM 2049 N N . LYS A 1 250 ? 0.762 -4.317 -19.788 1.00 96.00 250 LYS A N 1
ATOM 2050 C CA . LYS A 1 250 ? -0.103 -4.983 -20.778 1.00 96.00 250 LYS A CA 1
ATOM 2051 C C . LYS A 1 250 ? 0.470 -4.923 -22.200 1.00 96.00 250 LYS A C 1
ATOM 2053 O O . LYS A 1 250 ? 0.206 -5.810 -23.010 1.00 96.00 250 LYS A O 1
ATOM 2058 N N . HIS A 1 251 ? 1.182 -3.851 -22.538 1.00 96.25 251 HIS A N 1
ATOM 2059 C CA . HIS A 1 251 ? 1.891 -3.728 -23.811 1.00 96.25 251 HIS A CA 1
ATOM 2060 C C . HIS A 1 251 ? 3.038 -4.737 -23.900 1.00 96.25 251 HIS A C 1
ATOM 2062 O O . HIS A 1 251 ? 3.127 -5.471 -24.882 1.00 96.25 251 HIS A O 1
ATOM 2068 N N . CYS A 1 252 ? 3.843 -4.842 -22.843 1.00 95.25 252 CYS A N 1
ATOM 2069 C CA . CYS A 1 252 ? 4.914 -5.829 -22.738 1.00 95.25 252 CYS A CA 1
ATOM 2070 C C . CYS A 1 252 ? 4.374 -7.267 -22.794 1.00 95.25 252 CYS A C 1
ATOM 2072 O O . CYS A 1 252 ? 4.872 -8.054 -23.596 1.00 95.25 252 CYS A O 1
ATOM 2074 N N . ASP A 1 253 ? 3.294 -7.584 -22.071 1.00 94.94 253 ASP A N 1
ATOM 2075 C CA . ASP A 1 253 ? 2.622 -8.894 -22.111 1.00 94.94 253 ASP A CA 1
ATOM 2076 C C . ASP A 1 253 ? 2.244 -9.308 -23.543 1.00 94.94 253 ASP A C 1
ATOM 2078 O O . ASP A 1 253 ? 2.459 -10.443 -23.966 1.00 94.94 253 ASP A O 1
ATOM 2082 N N . ARG A 1 254 ? 1.698 -8.368 -24.327 1.00 95.06 254 ARG A N 1
ATOM 2083 C CA . ARG A 1 254 ? 1.264 -8.609 -25.716 1.00 95.06 254 ARG A CA 1
ATOM 2084 C C . ARG A 1 254 ? 2.413 -8.866 -26.682 1.00 95.06 254 ARG A C 1
ATOM 2086 O O . ARG A 1 254 ? 2.178 -9.427 -27.746 1.00 95.06 254 ARG A O 1
ATOM 2093 N N . SER A 1 255 ? 3.628 -8.449 -26.339 1.00 93.00 255 SER A N 1
ATOM 2094 C CA . SER A 1 255 ? 4.800 -8.654 -27.191 1.00 93.00 255 SER A CA 1
ATOM 2095 C C . SER A 1 255 ? 5.283 -10.106 -27.215 1.00 93.00 255 SER A C 1
ATOM 2097 O O . SER A 1 255 ? 6.031 -10.489 -28.117 1.00 93.00 255 SER A O 1
ATOM 2099 N N . GLY A 1 256 ? 4.886 -10.903 -26.213 1.00 92.56 256 GLY A N 1
ATOM 2100 C CA . GLY A 1 256 ? 5.363 -12.271 -26.017 1.00 92.56 256 GLY A CA 1
ATOM 2101 C C . GLY A 1 256 ? 6.850 -12.372 -25.659 1.00 92.56 256 GLY A C 1
ATOM 2102 O O . GLY A 1 256 ? 7.388 -13.476 -25.629 1.00 92.56 256 GLY A O 1
ATOM 2103 N N . LEU A 1 257 ? 7.533 -11.247 -25.417 1.00 92.25 257 LEU A N 1
ATOM 2104 C CA . LEU A 1 257 ? 8.915 -11.244 -24.951 1.00 92.25 257 LEU A CA 1
ATOM 2105 C C . LEU A 1 257 ? 8.948 -11.529 -23.444 1.00 92.25 257 LEU A C 1
ATOM 2107 O O . LEU A 1 257 ? 8.198 -10.894 -22.699 1.00 92.25 257 LEU A O 1
ATOM 2111 N N . PRO A 1 258 ? 9.811 -12.446 -22.976 1.00 92.75 258 PRO A N 1
ATOM 2112 C CA . PRO A 1 258 ? 9.992 -12.654 -21.549 1.00 92.75 258 PRO A CA 1
ATOM 2113 C C . PRO A 1 258 ? 10.602 -11.394 -20.934 1.00 92.75 258 PRO A C 1
ATOM 2115 O O . PRO A 1 258 ? 11.572 -10.843 -21.457 1.00 92.75 258 PRO A O 1
ATOM 2118 N N . TYR A 1 259 ? 10.038 -10.934 -19.822 1.00 94.25 259 TYR A N 1
ATOM 2119 C CA . TYR A 1 259 ? 10.550 -9.773 -19.112 1.00 94.25 259 TYR A CA 1
ATOM 2120 C C . TYR A 1 259 ? 10.431 -9.938 -17.599 1.00 94.25 259 TYR A C 1
ATOM 2122 O O . TYR A 1 259 ? 9.569 -10.662 -17.101 1.00 94.25 259 TYR A O 1
ATOM 2130 N N . GLU A 1 260 ? 11.285 -9.223 -16.880 1.00 92.25 260 GLU A N 1
ATOM 2131 C CA . GLU A 1 260 ? 11.224 -9.043 -15.436 1.00 92.25 260 GLU A CA 1
ATOM 2132 C C . GLU A 1 260 ? 10.862 -7.596 -15.108 1.00 92.25 260 GLU A C 1
ATOM 2134 O O . GLU A 1 260 ? 11.361 -6.648 -15.721 1.00 92.25 260 GLU A O 1
ATOM 2139 N N . PHE A 1 261 ? 9.958 -7.434 -14.145 1.00 92.69 261 PHE A N 1
ATOM 2140 C CA . PHE A 1 261 ? 9.517 -6.141 -13.647 1.00 92.69 261 PHE A CA 1
ATOM 2141 C C . PHE A 1 261 ? 9.273 -6.237 -12.143 1.00 92.69 261 PHE A C 1
ATOM 2143 O O . PHE A 1 261 ? 8.416 -7.006 -11.704 1.00 92.69 261 PHE A O 1
ATOM 2150 N N . ASP A 1 262 ? 9.979 -5.406 -11.386 1.00 89.69 262 ASP A N 1
ATOM 2151 C CA . ASP A 1 262 ? 9.707 -5.136 -9.980 1.00 89.69 262 ASP A CA 1
ATOM 2152 C C . ASP A 1 262 ? 9.341 -3.645 -9.859 1.00 89.69 262 ASP A C 1
ATOM 2154 O O . ASP A 1 262 ? 9.966 -2.782 -10.474 1.00 89.69 262 ASP A O 1
ATOM 2158 N N . LEU A 1 263 ? 8.278 -3.337 -9.108 1.00 89.94 263 LEU A N 1
ATOM 2159 C CA . LEU A 1 263 ? 7.840 -1.952 -8.917 1.00 89.94 263 LEU A CA 1
ATOM 2160 C C . LEU A 1 263 ? 8.830 -1.219 -8.007 1.00 89.94 263 LEU A C 1
ATOM 2162 O O . LEU A 1 263 ? 8.933 -1.551 -6.825 1.00 89.94 263 LEU A O 1
ATOM 2166 N N . GLU A 1 264 ? 9.448 -0.164 -8.528 1.00 86.62 264 GLU A N 1
ATOM 2167 C CA . GLU A 1 264 ? 10.281 0.750 -7.749 1.00 86.62 264 GLU A CA 1
ATOM 2168 C C . GLU A 1 264 ? 9.387 1.731 -6.975 1.00 86.62 264 GLU A C 1
ATOM 2170 O O . GLU A 1 264 ? 8.635 2.511 -7.575 1.00 86.62 264 GLU A O 1
ATOM 2175 N N . GLN A 1 265 ? 9.444 1.662 -5.638 1.00 79.81 265 GLN A N 1
ATOM 2176 C CA . GLN A 1 265 ? 8.594 2.419 -4.700 1.00 79.81 265 GLN A CA 1
ATOM 2177 C C . GLN A 1 265 ? 9.325 3.592 -4.064 1.00 79.81 265 GLN A C 1
ATOM 2179 O O . GLN A 1 265 ? 10.408 3.355 -3.487 1.00 79.81 265 GLN A O 1
#

Secondary structure (DSSP, 8-state):
-PPP--SSPP---TTHHHH--SHHHHHHHHHHHHHHHHHHHHHHHHHHHHHHHHHTT--GGGGGSTTHHHHHHHTT-SSHHHHHHHHHTT-S-HHHHHHHHHHHH--S---SS---SPPEEEEES---TTTEEE-TTT---TTSSSEEEE--TT-EEEEETT-HHHHHS---GGGEEEEEE-TTTSB--S-EEEEE-S--HHHHHHHHHT--TT-EEEEEEE--SSTTS---EEEEEE-SBHHHHHHHHHHHHHTT--EEE----

Foldseek 3Di:
DDDDDDPDDDDDAPCVLVVDDDPVVNVVNVVVLLVVQLVVLLQQLLQLLCVLCVQQVHDSCLCVDPCVVVLCVVVVHPDSSRNSSCLSQVNDPVVVSSVCSCVVRNPDDGGPHDCPLAFREDEDQEPRCQAEPEDPQARDDLPDPQWKWFHRSSHTYIDHPPGPVVVVDDDDSSRMHRYHYPFVRRFQDDKWKKKFWLADPVLVVVLVVPAPPQWAWDDKDWPDPDPPHSIIIITITDGTTNVSVVSRVVSVVVSPTDMDTRRDD